Protein AF-A0A852WWP8-F1 (afdb_monomer_lite)

Radius of gyration: 25.1 Å; chains: 1; bounding box: 62×52×81 Å

Foldseek 3Di:
DDLVVLLVLQLVLLVLAAPVCSVVSNVVLVVCSVCCVVVVHDSVNSSVVSVVCSVPHDPDCVSNVHDLLRSLVLLLLLLQLLLLLLVLLVLLLVQCCVVQPPDPNVVVSVVSVVVSVVSNVVSLVSQLVSQLSVCVVPDPVVSNVVSVVCSVVVVVVVVVCVVVCPVVLLVCLLLVLVVLVVVLLPADDDPDPPVCVVDPDPLVVCWLLSLLLVLLCLQLVLLVLLLCQLQPQQLCQFDPPDDSVVLQVLLVVLVLHCVVLSVLSVSSSVSNNVLSVLSNCCNVVNLDDSSVSRTSVSSNLSSLSSLLSSLSSSCSSNQSVLVSSCSSPVTGSGGRGVSNSVSSVSNSVSSSCSSNPVRRDDSPDDDPPPPD

Structure (mmCIF, N/CA/C/O backbone):
data_AF-A0A852WWP8-F1
#
_entry.id   AF-A0A852WWP8-F1
#
loop_
_atom_site.group_PDB
_atom_site.id
_atom_site.type_symbol
_atom_site.label_atom_id
_atom_site.label_alt_id
_atom_site.label_comp_id
_atom_site.label_asym_id
_atom_site.label_entity_id
_atom_site.label_seq_id
_atom_site.pdbx_PDB_ins_code
_atom_site.Cartn_x
_atom_site.Cartn_y
_atom_site.Cartn_z
_atom_site.occupancy
_atom_site.B_iso_or_equiv
_atom_site.auth_seq_id
_atom_site.auth_comp_id
_atom_site.auth_asym_id
_atom_site.auth_atom_id
_atom_site.pdbx_PDB_model_num
ATOM 1 N N . MET A 1 1 ? -2.643 -22.202 -30.936 1.00 71.88 1 MET A N 1
ATOM 2 C CA . MET A 1 1 ? -2.656 -20.912 -30.200 1.00 71.88 1 MET A CA 1
ATOM 3 C C . MET A 1 1 ? -3.351 -19.872 -31.070 1.00 71.88 1 MET A C 1
ATOM 5 O O . MET A 1 1 ? -3.084 -19.853 -32.261 1.00 71.88 1 MET A O 1
ATOM 9 N N . SER A 1 2 ? -4.265 -19.053 -30.539 1.00 86.81 2 SER A N 1
ATOM 10 C CA . SER A 1 2 ? -4.989 -18.078 -31.373 1.00 86.81 2 SER A CA 1
ATOM 11 C C . SER A 1 2 ? -4.075 -16.937 -31.842 1.00 86.81 2 SER A C 1
ATOM 13 O O . SER A 1 2 ? -3.162 -16.524 -31.122 1.00 86.81 2 SER A O 1
ATOM 15 N N . GLY A 1 3 ? -4.350 -16.356 -33.015 1.00 88.69 3 GLY A N 1
ATOM 16 C CA . GLY A 1 3 ? -3.571 -15.225 -33.544 1.00 88.69 3 GLY A CA 1
ATOM 17 C C . GLY A 1 3 ? -3.575 -13.973 -32.646 1.00 88.69 3 GLY A C 1
ATOM 18 O O . GLY A 1 3 ? -2.706 -13.111 -32.770 1.00 88.69 3 GLY A O 1
ATOM 19 N N . ARG A 1 4 ? -4.524 -13.852 -31.703 1.00 92.31 4 ARG A N 1
ATOM 20 C CA . ARG A 1 4 ? -4.512 -12.794 -30.671 1.00 92.31 4 ARG A CA 1
ATOM 21 C C . ARG A 1 4 ? -3.475 -13.074 -29.581 1.00 92.31 4 ARG A C 1
ATOM 23 O O . ARG A 1 4 ? -2.733 -12.166 -29.218 1.00 92.31 4 ARG A O 1
ATOM 30 N N . LEU A 1 5 ? -3.394 -14.318 -29.101 1.00 90.94 5 LEU A N 1
ATOM 31 C CA . LEU A 1 5 ? -2.393 -14.732 -28.113 1.00 90.94 5 LEU A CA 1
ATOM 32 C C . LEU A 1 5 ? -0.974 -14.630 -28.683 1.00 90.94 5 LEU A C 1
ATOM 34 O O . LEU A 1 5 ? -0.082 -14.145 -27.995 1.00 90.94 5 LEU A O 1
ATOM 38 N N . ALA A 1 6 ? -0.786 -14.984 -29.959 1.00 91.75 6 ALA A N 1
ATOM 39 C CA . ALA A 1 6 ? 0.492 -14.813 -30.650 1.00 91.75 6 ALA A CA 1
ATOM 40 C C . ALA A 1 6 ? 0.934 -13.342 -30.701 1.00 91.75 6 ALA A C 1
ATOM 42 O O . ALA A 1 6 ? 2.035 -13.014 -30.263 1.00 91.75 6 ALA A O 1
ATOM 43 N N . ARG A 1 7 ? 0.044 -12.434 -31.133 1.00 94.38 7 ARG A N 1
ATOM 44 C CA . ARG A 1 7 ? 0.309 -10.983 -31.125 1.00 94.38 7 ARG A CA 1
ATOM 45 C C . ARG A 1 7 ? 0.657 -10.461 -29.736 1.00 94.38 7 ARG A C 1
ATOM 47 O O . ARG A 1 7 ? 1.588 -9.673 -29.598 1.00 94.38 7 ARG A O 1
ATOM 54 N N . ALA A 1 8 ? -0.072 -10.897 -28.709 1.00 91.50 8 ALA A N 1
ATOM 55 C CA . ALA A 1 8 ? 0.216 -10.514 -27.332 1.00 91.50 8 ALA A CA 1
ATOM 56 C C . ALA A 1 8 ? 1.598 -11.024 -26.883 1.00 91.50 8 ALA A C 1
ATOM 58 O O . ALA A 1 8 ? 2.369 -10.253 -26.313 1.00 91.50 8 ALA A O 1
ATOM 59 N N . GLY A 1 9 ? 1.936 -12.279 -27.197 1.00 91.69 9 GLY A N 1
ATOM 60 C CA . GLY A 1 9 ? 3.237 -12.883 -26.904 1.00 91.69 9 GLY A CA 1
ATOM 61 C C . GLY A 1 9 ? 4.399 -12.128 -27.550 1.00 91.69 9 GLY A C 1
ATOM 62 O O . GLY A 1 9 ? 5.337 -11.741 -26.855 1.00 91.69 9 GLY A O 1
ATOM 63 N N . LEU A 1 10 ? 4.305 -11.820 -28.847 1.00 94.62 10 LEU A N 1
ATOM 64 C CA . LEU A 1 10 ? 5.319 -11.028 -29.556 1.00 94.62 10 LEU A CA 1
ATOM 65 C C . LEU A 1 10 ? 5.418 -9.603 -29.005 1.00 94.62 10 LEU A C 1
ATOM 67 O O . LEU A 1 10 ? 6.516 -9.096 -28.794 1.00 94.62 10 LEU A O 1
ATOM 71 N N . ALA A 1 11 ? 4.290 -8.958 -28.692 1.00 91.75 11 ALA A N 1
ATOM 72 C CA . ALA A 1 11 ? 4.297 -7.626 -28.091 1.00 91.75 11 ALA A CA 1
ATOM 73 C C . ALA A 1 11 ? 4.999 -7.608 -26.721 1.00 91.75 11 ALA A C 1
ATOM 75 O O . ALA A 1 11 ? 5.675 -6.631 -26.384 1.00 91.75 11 ALA A O 1
ATOM 76 N N . VAL A 1 12 ? 4.864 -8.679 -25.931 1.00 89.62 12 VAL A N 1
ATOM 77 C CA . VAL A 1 12 ? 5.623 -8.863 -24.687 1.00 89.62 12 VAL A CA 1
ATOM 78 C C . VAL A 1 12 ? 7.106 -9.061 -24.993 1.00 89.62 12 VAL A C 1
ATOM 80 O O . VAL A 1 12 ? 7.922 -8.336 -24.426 1.00 89.62 12 VAL A O 1
ATOM 83 N N . ALA A 1 13 ? 7.460 -9.957 -25.918 1.00 90.06 13 ALA A N 1
ATOM 84 C CA . ALA A 1 13 ? 8.849 -10.198 -26.306 1.00 90.06 13 ALA A CA 1
ATOM 85 C C . ALA A 1 13 ? 9.550 -8.903 -26.769 1.00 90.06 13 ALA A C 1
ATOM 87 O O . ALA A 1 13 ? 10.635 -8.582 -26.287 1.00 90.06 13 ALA A O 1
ATOM 88 N N . VAL A 1 14 ? 8.889 -8.077 -27.592 1.00 92.69 14 VAL A N 1
ATOM 89 C CA . VAL A 1 14 ? 9.429 -6.785 -28.057 1.00 92.69 14 VAL A CA 1
ATOM 90 C C . VAL A 1 14 ? 9.707 -5.857 -26.880 1.00 92.69 14 VAL A C 1
ATOM 92 O O . VAL A 1 14 ? 10.733 -5.183 -26.837 1.00 92.69 14 VAL A O 1
ATOM 95 N N . ARG A 1 15 ? 8.816 -5.806 -25.885 1.00 86.44 15 ARG A N 1
ATOM 96 C CA . ARG A 1 15 ? 9.007 -4.954 -24.698 1.00 86.44 15 ARG A CA 1
ATOM 97 C C . ARG A 1 15 ? 10.192 -5.390 -23.838 1.00 86.44 15 ARG A C 1
ATOM 99 O O . ARG A 1 15 ? 10.735 -4.554 -23.117 1.00 86.44 15 ARG A O 1
ATOM 106 N N . LEU A 1 16 ? 10.595 -6.657 -23.915 1.00 84.62 16 LEU A N 1
ATOM 107 C CA . LEU A 1 16 ? 11.750 -7.192 -23.194 1.00 84.62 16 LEU A CA 1
ATOM 108 C C . LEU A 1 16 ? 13.085 -6.917 -23.905 1.00 84.62 16 LEU A C 1
ATOM 110 O O . LEU A 1 16 ? 14.133 -7.005 -23.266 1.00 84.62 16 LEU A O 1
ATOM 114 N N . LEU A 1 17 ? 13.064 -6.538 -25.187 1.00 85.75 17 LEU A N 1
ATOM 115 C CA . LEU A 1 17 ? 14.267 -6.158 -25.929 1.00 85.75 17 LEU A CA 1
ATOM 116 C C . LEU A 1 17 ? 14.786 -4.759 -25.535 1.00 85.75 17 LEU A C 1
ATOM 118 O O . LEU A 1 17 ? 14.010 -3.919 -25.053 1.00 85.75 17 LEU A O 1
ATOM 122 N N . PRO A 1 18 ? 16.086 -4.475 -25.764 1.00 82.31 18 PRO A N 1
ATOM 123 C CA . PRO A 1 18 ? 16.643 -3.129 -25.644 1.00 82.31 18 PRO A CA 1
ATOM 124 C C . PRO A 1 18 ? 15.951 -2.129 -26.574 1.00 82.31 18 PRO A C 1
ATOM 126 O O . PRO A 1 18 ? 15.601 -2.472 -27.704 1.00 82.31 18 PRO A O 1
ATOM 129 N N . ASP A 1 19 ? 15.777 -0.885 -26.110 1.00 78.31 19 ASP A N 1
ATOM 130 C CA . ASP A 1 19 ? 14.981 0.154 -26.786 1.00 78.31 19 ASP A CA 1
ATOM 131 C C . ASP A 1 19 ? 15.396 0.382 -28.249 1.00 78.31 19 ASP A C 1
ATOM 133 O O . ASP A 1 19 ? 14.530 0.550 -29.106 1.00 78.31 19 ASP A O 1
ATOM 137 N N . ALA A 1 20 ? 16.699 0.316 -28.543 1.00 79.19 20 ALA A N 1
ATOM 138 C CA . ALA A 1 20 ? 17.252 0.499 -29.886 1.00 79.19 20 ALA A CA 1
ATOM 139 C C . ALA A 1 20 ? 16.795 -0.570 -30.895 1.00 79.19 20 ALA A C 1
ATOM 141 O O . ALA A 1 20 ? 16.740 -0.306 -32.089 1.00 79.19 20 ALA A O 1
ATOM 142 N N . ARG A 1 21 ? 16.447 -1.774 -30.427 1.00 85.50 21 ARG A N 1
ATOM 143 C CA . ARG A 1 21 ? 16.062 -2.900 -31.292 1.00 85.50 21 ARG A CA 1
ATOM 144 C C . ARG A 1 21 ? 14.549 -3.107 -31.371 1.00 85.50 21 ARG A C 1
ATOM 146 O O . ARG A 1 21 ? 14.085 -3.873 -32.208 1.00 85.50 21 ARG A O 1
ATOM 153 N N . ARG A 1 22 ? 13.770 -2.450 -30.503 1.00 89.00 22 ARG A N 1
ATOM 154 C CA . ARG A 1 22 ? 12.329 -2.717 -30.373 1.00 89.00 22 ARG A CA 1
ATOM 155 C C . ARG A 1 22 ? 11.537 -2.425 -31.634 1.00 89.00 22 ARG A C 1
ATOM 157 O O . ARG A 1 22 ? 10.606 -3.169 -31.899 1.00 89.00 22 ARG A O 1
ATOM 164 N N . GLU A 1 23 ? 11.853 -1.342 -32.341 1.00 88.50 23 GLU A N 1
ATOM 165 C CA . GLU A 1 23 ? 11.086 -0.957 -33.531 1.00 88.50 23 GLU A CA 1
ATOM 166 C C . GLU A 1 23 ? 11.305 -1.966 -34.651 1.00 88.50 23 GLU A C 1
ATOM 168 O O . GLU A 1 23 ? 10.356 -2.603 -35.092 1.00 88.50 23 GLU A O 1
ATOM 173 N N . ARG A 1 24 ? 12.577 -2.237 -34.954 1.00 92.44 24 ARG A N 1
ATOM 174 C CA . ARG A 1 24 ? 12.984 -3.253 -35.920 1.00 92.44 24 ARG A CA 1
ATOM 175 C C . ARG A 1 24 ? 12.320 -4.611 -35.661 1.00 92.44 24 ARG A C 1
ATOM 177 O O . ARG A 1 24 ? 11.629 -5.120 -36.530 1.00 92.44 24 ARG A O 1
ATOM 184 N N . TYR A 1 25 ? 12.454 -5.176 -34.456 1.00 93.88 25 TYR A N 1
ATOM 185 C CA . TYR A 1 25 ? 11.850 -6.485 -34.153 1.00 93.88 25 TYR A CA 1
ATOM 186 C C . TYR A 1 25 ? 10.321 -6.449 -34.066 1.00 93.88 25 TYR A C 1
ATOM 188 O O . TYR A 1 25 ? 9.677 -7.480 -34.233 1.00 93.88 25 TYR A O 1
ATOM 196 N N . ARG A 1 26 ? 9.712 -5.288 -33.789 1.00 94.81 26 ARG A N 1
ATOM 197 C CA . ARG A 1 26 ? 8.254 -5.151 -33.859 1.00 94.81 26 ARG A CA 1
ATOM 198 C C . ARG A 1 26 ? 7.778 -5.288 -35.297 1.00 94.81 26 ARG A C 1
ATOM 200 O O . ARG A 1 26 ? 6.778 -5.961 -35.512 1.00 94.81 26 ARG A O 1
ATOM 207 N N . GLU A 1 27 ? 8.465 -4.646 -36.234 1.00 94.19 27 GLU A N 1
ATOM 208 C CA . GLU A 1 27 ? 8.154 -4.717 -37.661 1.00 94.19 27 GLU A CA 1
ATOM 209 C C . GLU A 1 27 ? 8.429 -6.117 -38.217 1.00 94.19 27 GLU A C 1
ATOM 211 O O . GLU A 1 27 ? 7.521 -6.711 -38.797 1.00 94.19 27 GLU A O 1
ATOM 216 N N . GLU A 1 28 ? 9.617 -6.674 -37.949 1.00 96.06 28 GLU A N 1
ATOM 217 C CA . GLU A 1 28 ? 10.014 -8.024 -38.380 1.00 96.06 28 GLU A CA 1
ATOM 218 C C . GLU A 1 28 ? 9.023 -9.077 -37.865 1.00 96.06 28 GLU A C 1
ATOM 220 O O . GLU A 1 28 ? 8.385 -9.763 -38.655 1.00 96.06 28 GLU A O 1
ATOM 225 N N . TRP A 1 29 ? 8.765 -9.144 -36.555 1.00 97.06 29 TRP A N 1
ATOM 226 C CA . TRP A 1 29 ? 7.859 -10.165 -36.017 1.00 97.06 29 TRP A CA 1
ATOM 227 C C . TRP A 1 29 ? 6.389 -9.935 -36.374 1.00 97.06 29 TRP A C 1
ATOM 229 O O . TRP A 1 29 ? 5.598 -10.880 -36.356 1.00 97.06 29 TRP A O 1
ATOM 239 N N . ALA A 1 30 ? 5.987 -8.697 -36.678 1.00 95.94 30 ALA A N 1
ATOM 240 C CA . ALA A 1 30 ? 4.660 -8.444 -37.224 1.00 95.94 30 ALA A CA 1
ATOM 241 C C . ALA A 1 30 ? 4.539 -8.963 -38.663 1.00 95.94 30 ALA A C 1
ATOM 243 O O . ALA A 1 30 ? 3.474 -9.471 -39.008 1.00 95.94 30 ALA A O 1
ATOM 244 N N . ALA A 1 31 ? 5.597 -8.854 -39.474 1.00 95.81 31 ALA A N 1
ATOM 245 C CA . ALA A 1 31 ? 5.660 -9.458 -40.801 1.00 95.81 31 ALA A CA 1
ATOM 246 C C . ALA A 1 31 ? 5.681 -10.987 -40.709 1.00 95.81 31 ALA A C 1
ATOM 248 O O . ALA A 1 31 ? 4.784 -11.629 -41.251 1.00 95.81 31 ALA A O 1
ATOM 249 N N . ASP A 1 32 ? 6.569 -11.555 -39.892 1.00 96.19 32 ASP A N 1
ATOM 250 C CA . ASP A 1 32 ? 6.675 -13.005 -39.720 1.00 96.19 32 ASP A CA 1
ATOM 251 C C . ASP A 1 32 ? 5.357 -13.627 -39.243 1.00 96.19 32 ASP A C 1
ATOM 253 O O . ASP A 1 32 ? 4.983 -14.719 -39.662 1.00 96.19 32 ASP A O 1
ATOM 257 N N . LEU A 1 33 ? 4.608 -12.937 -38.373 1.00 96.31 33 LEU A N 1
ATOM 258 C CA . LEU A 1 33 ? 3.307 -13.428 -37.924 1.00 96.31 33 LEU A CA 1
ATOM 259 C C . LEU A 1 33 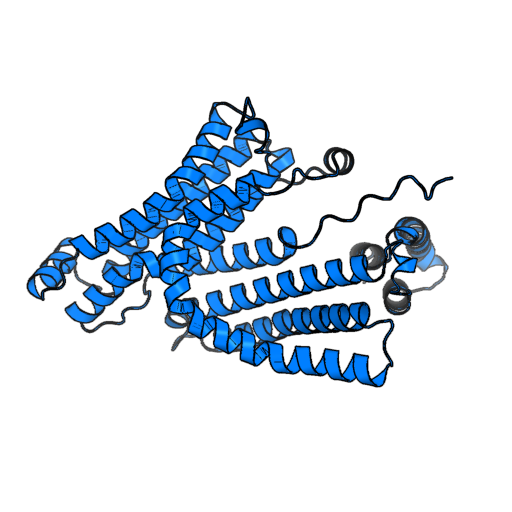? 2.247 -13.417 -39.037 1.00 96.31 33 LEU A C 1
ATOM 261 O O . LEU A 1 33 ? 1.353 -14.265 -39.007 1.00 96.31 33 LEU A O 1
ATOM 265 N N . ARG A 1 34 ? 2.309 -12.466 -39.980 1.00 96.25 34 ARG A N 1
ATOM 266 C CA . ARG A 1 34 ? 1.414 -12.442 -41.150 1.00 96.25 34 ARG A CA 1
ATOM 267 C C . ARG A 1 34 ? 1.741 -13.583 -42.109 1.00 96.25 34 ARG A C 1
ATOM 269 O O . ARG A 1 34 ? 0.814 -14.228 -42.589 1.00 96.25 34 ARG A O 1
ATOM 276 N N . ASP A 1 35 ? 3.026 -13.856 -42.309 1.00 96.31 35 ASP A N 1
ATOM 277 C CA . ASP A 1 35 ? 3.506 -14.797 -43.326 1.00 96.31 35 ASP A CA 1
ATOM 278 C C . ASP A 1 35 ? 3.652 -16.238 -42.793 1.00 96.31 35 ASP A C 1
ATOM 280 O O . ASP A 1 35 ? 3.772 -17.190 -43.566 1.00 96.31 35 ASP A O 1
ATOM 284 N N . ALA A 1 36 ? 3.555 -16.431 -41.471 1.00 95.19 36 ALA A N 1
ATOM 285 C CA . ALA A 1 36 ? 3.662 -17.726 -40.796 1.00 95.19 36 ALA A CA 1
ATOM 286 C C . ALA A 1 36 ? 2.804 -18.859 -41.410 1.00 95.19 36 ALA A C 1
ATOM 288 O O . ALA A 1 36 ? 3.340 -19.959 -41.564 1.00 95.19 36 ALA A O 1
ATOM 289 N N . PRO A 1 37 ? 1.523 -18.649 -41.801 1.00 94.12 37 PRO A N 1
ATOM 290 C CA . PRO A 1 37 ? 0.719 -19.704 -42.422 1.00 94.12 37 PRO A CA 1
ATOM 291 C C . PRO A 1 37 ? 1.274 -20.165 -43.773 1.00 94.12 37 PRO A C 1
ATOM 293 O O . PRO A 1 37 ? 1.284 -21.362 -44.045 1.00 94.12 37 PRO A O 1
ATOM 296 N N . ALA A 1 38 ? 1.762 -19.231 -44.596 1.00 95.31 38 ALA A N 1
ATOM 297 C CA . ALA A 1 38 ? 2.337 -19.536 -45.905 1.00 95.31 38 ALA A CA 1
ATOM 298 C C . ALA A 1 38 ? 3.691 -20.251 -45.776 1.00 95.31 38 ALA A C 1
ATOM 300 O O . ALA A 1 38 ? 4.012 -21.122 -46.577 1.00 95.31 38 ALA A O 1
ATOM 301 N N . ALA A 1 39 ? 4.455 -19.930 -44.729 1.00 93.56 39 ALA A N 1
ATOM 302 C CA . ALA A 1 39 ? 5.729 -20.571 -44.420 1.00 93.56 39 ALA A CA 1
ATOM 303 C C . ALA A 1 39 ? 5.592 -21.922 -43.683 1.00 93.56 39 ALA A C 1
ATOM 305 O O . ALA A 1 39 ? 6.603 -22.537 -43.349 1.00 93.56 39 ALA A O 1
ATOM 306 N N . GLY A 1 40 ? 4.371 -22.374 -43.363 1.00 95.56 40 GLY A N 1
ATOM 307 C CA . GLY A 1 40 ? 4.145 -23.593 -42.575 1.00 95.56 40 GLY A CA 1
ATOM 308 C C . GLY A 1 40 ? 4.669 -23.514 -41.132 1.00 95.56 40 GLY A C 1
ATOM 309 O O . GLY A 1 40 ? 4.812 -24.539 -40.465 1.00 95.56 40 GLY A O 1
ATOM 310 N N . VAL A 1 41 ? 4.962 -22.311 -40.627 1.00 96.00 41 VAL A N 1
ATOM 311 C CA . VAL A 1 41 ? 5.496 -22.093 -39.277 1.00 96.00 41 VAL A CA 1
ATOM 312 C C . VAL A 1 41 ? 4.343 -21.892 -38.306 1.00 96.00 41 VAL A C 1
ATOM 314 O O . VAL A 1 41 ? 3.486 -21.025 -38.485 1.00 96.00 41 VAL A O 1
ATOM 317 N N . SER A 1 42 ? 4.322 -22.654 -37.213 1.00 96.19 42 SER A N 1
ATOM 318 C CA . SER A 1 42 ? 3.291 -22.447 -36.199 1.00 96.19 42 SER A CA 1
ATOM 319 C C . SER A 1 42 ? 3.519 -21.133 -35.441 1.00 96.19 42 SER A C 1
ATOM 321 O O . SER A 1 42 ? 4.637 -20.779 -35.058 1.00 96.19 42 SER A O 1
ATOM 323 N N . THR A 1 43 ? 2.436 -20.433 -35.094 1.00 95.19 43 THR A N 1
ATOM 324 C CA . THR A 1 43 ? 2.521 -19.205 -34.281 1.00 95.19 43 THR A CA 1
ATOM 325 C C . THR A 1 43 ? 3.187 -19.431 -32.916 1.00 95.19 43 THR A C 1
ATOM 327 O O . THR A 1 43 ? 3.698 -18.494 -32.311 1.00 95.19 43 THR A O 1
ATOM 330 N N . ALA A 1 44 ? 3.149 -20.666 -32.396 1.00 94.31 44 ALA A N 1
ATOM 331 C CA . ALA A 1 44 ? 3.799 -21.028 -31.138 1.00 94.31 44 ALA A CA 1
ATOM 332 C C . ALA A 1 44 ? 5.326 -21.082 -31.287 1.00 94.31 44 ALA A C 1
ATOM 334 O O . ALA A 1 44 ? 6.029 -20.529 -30.444 1.00 94.31 44 ALA A O 1
ATOM 335 N N . GLN A 1 45 ? 5.830 -21.668 -32.380 1.00 94.94 45 GLN A N 1
ATOM 336 C CA . GLN A 1 45 ? 7.258 -21.660 -32.712 1.00 94.94 45 GLN A CA 1
ATOM 337 C C . GLN A 1 45 ? 7.772 -20.237 -32.927 1.00 94.94 45 GLN A C 1
ATOM 339 O O . GLN A 1 45 ? 8.837 -19.906 -32.417 1.00 94.94 45 GLN A O 1
ATOM 344 N N . LEU A 1 46 ? 6.994 -19.377 -33.593 1.00 95.50 46 LEU A N 1
ATOM 345 C CA . LEU A 1 46 ? 7.346 -17.967 -33.768 1.00 95.50 46 LEU A CA 1
ATOM 346 C C . LEU A 1 46 ? 7.518 -17.253 -32.417 1.00 95.50 46 LEU A C 1
ATOM 348 O O . LEU A 1 46 ? 8.540 -16.616 -32.165 1.00 95.50 46 LEU A O 1
ATOM 352 N N . VAL A 1 47 ? 6.538 -17.389 -31.516 1.00 94.94 47 VAL A N 1
ATOM 353 C CA . VAL A 1 47 ? 6.612 -16.781 -30.179 1.00 94.94 47 VAL A CA 1
ATOM 354 C C . VAL A 1 47 ? 7.780 -17.361 -29.377 1.00 94.94 47 VAL A C 1
ATOM 356 O O . VAL A 1 47 ? 8.533 -16.597 -28.777 1.00 94.94 47 VAL A O 1
ATOM 359 N N . ALA A 1 48 ? 7.982 -18.680 -29.394 1.00 93.94 48 ALA A N 1
ATOM 360 C CA . ALA A 1 48 ? 9.113 -19.319 -28.723 1.00 93.94 48 ALA A CA 1
ATOM 361 C C . ALA A 1 48 ? 10.464 -18.828 -29.275 1.00 93.94 48 ALA A C 1
ATOM 363 O O . ALA A 1 48 ? 11.362 -18.503 -28.498 1.00 93.94 48 ALA A O 1
ATOM 364 N N . GLY A 1 49 ? 10.586 -18.693 -30.599 1.00 95.31 49 GLY A N 1
ATOM 365 C CA . GLY A 1 49 ? 11.756 -18.131 -31.273 1.00 95.31 49 GLY A CA 1
ATOM 366 C C . GLY A 1 49 ? 12.022 -16.684 -30.860 1.00 95.31 49 GLY A C 1
ATOM 367 O O . GLY A 1 49 ? 13.147 -16.350 -30.486 1.00 95.31 49 GLY A O 1
ATOM 368 N N . ALA A 1 50 ? 10.981 -15.847 -30.811 1.00 94.75 50 ALA A N 1
ATOM 369 C CA . ALA A 1 50 ? 11.075 -14.468 -30.336 1.00 94.75 50 ALA A CA 1
ATOM 370 C C . ALA A 1 50 ? 11.577 -14.389 -28.882 1.00 94.75 50 ALA A C 1
ATOM 372 O O . ALA A 1 50 ? 12.474 -13.602 -28.571 1.00 94.75 50 ALA A O 1
ATOM 373 N N . PHE A 1 51 ? 11.074 -15.245 -27.984 1.00 92.25 51 PHE A N 1
ATOM 374 C CA . PHE A 1 51 ? 11.600 -15.338 -26.618 1.00 92.25 51 PHE A CA 1
ATOM 375 C C . PHE A 1 51 ? 13.036 -15.879 -26.575 1.00 92.25 51 PHE A C 1
ATOM 377 O O . PHE A 1 51 ? 13.840 -15.390 -25.783 1.00 92.25 51 PHE A O 1
ATOM 384 N N . GLY A 1 52 ? 13.404 -16.805 -27.463 1.00 92.12 52 GLY A N 1
ATOM 385 C CA . GLY A 1 52 ? 14.789 -17.247 -27.645 1.00 92.12 52 GLY A CA 1
ATOM 386 C C . GLY A 1 52 ? 15.729 -16.089 -27.998 1.00 92.12 52 GLY A C 1
ATOM 387 O O . GLY A 1 52 ? 16.796 -15.953 -27.397 1.00 92.12 52 GLY A O 1
ATOM 388 N N . VAL A 1 53 ? 15.305 -15.195 -28.898 1.00 91.94 53 VAL A N 1
ATOM 389 C CA . VAL A 1 53 ? 16.040 -13.961 -29.227 1.00 91.94 53 VAL A CA 1
ATOM 390 C C . VAL A 1 53 ? 16.142 -13.042 -28.008 1.00 91.94 53 VAL A C 1
ATOM 392 O O . VAL A 1 53 ? 17.226 -12.551 -27.705 1.00 91.94 53 VAL A O 1
ATOM 395 N N . VAL A 1 54 ? 15.054 -12.844 -27.257 1.00 88.81 54 VAL A N 1
ATOM 396 C CA . VAL A 1 54 ? 15.047 -12.025 -26.026 1.00 88.81 54 VAL A CA 1
ATOM 397 C C . VAL A 1 54 ? 16.021 -12.546 -24.964 1.00 88.81 54 VAL A C 1
ATOM 399 O O . VAL A 1 54 ? 16.646 -11.749 -24.256 1.00 88.81 54 VAL A O 1
ATOM 402 N N . LEU A 1 55 ? 16.134 -13.868 -24.822 1.00 83.56 55 LEU A N 1
ATOM 403 C CA . LEU A 1 55 ? 17.022 -14.508 -23.850 1.00 83.56 55 LEU A CA 1
ATOM 404 C C . LEU A 1 55 ? 18.497 -14.403 -24.253 1.00 83.56 55 LEU A C 1
ATOM 406 O O . LEU A 1 55 ? 19.348 -14.249 -23.381 1.00 83.56 55 LEU A O 1
ATOM 410 N N . ARG A 1 56 ? 18.794 -14.436 -25.558 1.00 87.12 56 ARG A N 1
ATOM 411 C CA . ARG A 1 56 ? 20.159 -14.302 -26.098 1.00 87.12 56 ARG A CA 1
ATOM 412 C C . ARG A 1 56 ? 20.584 -12.856 -26.345 1.00 87.12 56 ARG A C 1
ATOM 414 O O . ARG A 1 56 ? 21.766 -12.600 -26.561 1.00 87.12 56 ARG A O 1
ATOM 421 N N . ALA A 1 57 ? 19.643 -11.912 -26.347 1.00 85.25 57 ALA A N 1
ATOM 422 C CA . ALA A 1 57 ? 19.940 -10.511 -26.597 1.00 85.25 57 ALA A CA 1
ATOM 423 C C . ALA A 1 57 ? 20.976 -10.000 -25.577 1.00 85.25 57 ALA A C 1
ATOM 425 O O . ALA A 1 57 ? 20.779 -10.185 -24.371 1.00 85.25 57 ALA A O 1
ATOM 426 N N . PRO A 1 58 ? 22.061 -9.340 -26.029 1.00 81.25 58 PRO A N 1
ATOM 427 C CA . PRO A 1 58 ? 23.089 -8.842 -25.129 1.00 81.25 58 PRO A CA 1
ATOM 428 C C . PRO A 1 58 ? 22.467 -7.880 -24.115 1.00 81.25 58 PRO A C 1
ATOM 430 O O . PRO A 1 58 ? 21.748 -6.944 -24.466 1.00 81.25 58 PRO A O 1
ATOM 433 N N . ARG A 1 59 ? 22.735 -8.136 -22.831 1.00 79.19 59 ARG A N 1
ATOM 434 C CA . ARG A 1 59 ? 22.237 -7.345 -21.689 1.00 79.19 59 ARG A CA 1
ATOM 435 C C . ARG A 1 59 ? 23.308 -6.400 -21.144 1.00 79.19 59 ARG A C 1
ATOM 437 O O . ARG A 1 59 ? 23.264 -6.036 -19.963 1.00 79.19 59 ARG A O 1
ATOM 444 N N . SER A 1 60 ? 24.282 -6.068 -21.986 1.00 81.94 60 SER A N 1
ATOM 445 C CA . SER A 1 60 ? 25.382 -5.184 -21.640 1.00 81.94 60 SER A CA 1
ATOM 446 C C . SER A 1 60 ? 24.904 -3.724 -21.584 1.00 81.94 60 SER A C 1
ATOM 448 O O . SER A 1 60 ? 23.872 -3.393 -22.178 1.00 81.94 60 SER A O 1
ATOM 450 N N . PRO A 1 61 ? 25.598 -2.847 -20.845 1.00 79.81 61 PRO A N 1
ATOM 451 C CA . PRO A 1 61 ? 25.272 -1.423 -20.787 1.00 79.81 61 PRO A CA 1
ATOM 452 C C . PRO A 1 61 ? 25.194 -0.772 -22.175 1.00 79.81 61 PRO A C 1
ATOM 454 O O . PRO A 1 61 ? 24.250 -0.028 -22.448 1.00 79.81 61 PRO A O 1
ATOM 457 N N . GLU A 1 62 ? 26.100 -1.146 -23.082 1.00 82.12 62 GLU A N 1
ATOM 458 C CA . GLU A 1 62 ? 26.180 -0.627 -24.451 1.00 82.12 62 GLU A CA 1
ATOM 459 C C . GLU A 1 62 ? 24.919 -0.963 -25.252 1.00 82.12 62 GLU A C 1
ATOM 461 O O . GLU A 1 62 ? 24.387 -0.109 -25.958 1.00 82.12 62 GLU A O 1
ATOM 466 N N . ALA A 1 63 ? 24.363 -2.169 -25.077 1.00 78.81 63 ALA A N 1
ATOM 467 C CA . ALA A 1 63 ? 23.127 -2.581 -25.745 1.00 78.81 63 ALA A CA 1
ATOM 468 C C . ALA A 1 63 ? 21.914 -1.712 -25.358 1.00 78.81 63 ALA A C 1
ATOM 470 O O . ALA A 1 63 ? 20.947 -1.623 -26.116 1.00 78.81 63 ALA A O 1
ATOM 471 N N . PHE A 1 64 ? 21.961 -1.066 -24.188 1.00 73.44 64 PHE A N 1
ATOM 472 C CA . PHE A 1 64 ? 20.946 -0.120 -23.723 1.00 73.44 64 PHE A CA 1
ATOM 473 C C . PHE A 1 64 ? 21.332 1.350 -23.938 1.00 73.44 64 PHE A C 1
ATOM 475 O O . PHE A 1 64 ? 20.538 2.220 -23.587 1.00 73.44 64 PHE A O 1
ATOM 482 N N . GLY A 1 65 ? 22.519 1.639 -24.483 1.00 79.25 65 GLY A N 1
ATOM 483 C CA . GLY A 1 65 ? 23.051 3.001 -24.570 1.00 79.25 65 GLY A CA 1
ATOM 484 C C . GLY A 1 65 ? 23.266 3.645 -23.196 1.00 79.25 65 GLY A C 1
ATOM 485 O O . GLY A 1 65 ? 23.066 4.848 -23.040 1.00 79.25 65 GLY A O 1
ATOM 486 N N . LEU A 1 66 ? 23.596 2.844 -22.178 1.00 82.56 66 LEU A N 1
ATOM 487 C CA . LEU A 1 66 ? 23.788 3.282 -20.795 1.00 82.56 66 LEU A CA 1
ATOM 488 C C . LEU A 1 66 ? 25.219 3.004 -20.334 1.00 82.56 66 LEU A C 1
ATOM 490 O O . LEU A 1 66 ? 25.866 2.074 -20.802 1.00 82.56 66 LEU A O 1
ATOM 494 N N . THR A 1 67 ? 25.686 3.756 -19.340 1.00 85.81 67 THR A N 1
ATOM 495 C CA . THR A 1 67 ? 26.894 3.391 -18.590 1.00 85.81 67 THR A CA 1
ATOM 496 C C . THR A 1 67 ? 26.613 2.205 -17.658 1.00 85.81 67 THR A C 1
ATOM 498 O O . THR A 1 67 ? 25.470 1.981 -17.237 1.00 85.81 67 THR A O 1
ATOM 501 N N . SER A 1 68 ? 27.653 1.459 -17.270 1.00 82.00 68 SER A N 1
ATOM 502 C CA . SER A 1 68 ? 27.536 0.346 -16.309 1.00 82.00 68 SER A CA 1
ATOM 503 C C . SER A 1 68 ? 26.904 0.778 -14.984 1.00 82.00 68 SER A C 1
ATOM 505 O O . SER A 1 68 ? 26.042 0.078 -14.452 1.00 82.00 68 SER A O 1
ATOM 507 N N . SER A 1 69 ? 27.267 1.964 -14.486 1.00 78.81 69 SER A N 1
ATOM 508 C CA . SER A 1 69 ? 26.702 2.542 -13.263 1.00 78.81 69 SER A CA 1
ATOM 509 C C . SER A 1 69 ? 25.221 2.903 -13.417 1.00 78.81 69 SER A C 1
ATOM 511 O O . SER A 1 69 ? 24.427 2.609 -12.523 1.00 78.81 69 SER A O 1
ATOM 513 N N . ALA A 1 70 ? 24.808 3.459 -14.562 1.00 82.38 70 ALA A N 1
ATOM 514 C CA . ALA A 1 70 ? 23.405 3.771 -14.834 1.00 82.38 70 ALA A CA 1
ATOM 515 C C . ALA A 1 70 ? 22.544 2.502 -14.947 1.00 82.38 70 ALA A C 1
ATOM 517 O O . ALA A 1 70 ? 21.440 2.442 -14.393 1.00 82.38 70 ALA A O 1
ATOM 518 N N . LEU A 1 71 ? 23.051 1.458 -15.615 1.00 83.00 71 LEU A N 1
ATOM 519 C CA . LEU A 1 71 ? 22.368 0.167 -15.693 1.00 83.00 71 LEU A CA 1
ATOM 520 C C . LEU A 1 71 ? 22.262 -0.495 -14.312 1.00 83.00 71 LEU A C 1
ATOM 522 O O . LEU A 1 71 ? 21.191 -0.992 -13.955 1.00 83.00 71 LEU A O 1
ATOM 526 N N . ALA A 1 72 ? 23.331 -0.467 -13.516 1.00 81.00 72 ALA A N 1
ATOM 527 C CA . ALA A 1 72 ? 23.322 -0.993 -12.156 1.00 81.00 72 ALA A CA 1
ATOM 528 C C . ALA A 1 72 ? 22.343 -0.239 -11.243 1.00 81.00 72 ALA A C 1
ATOM 530 O O . ALA A 1 72 ? 21.535 -0.871 -10.566 1.00 81.00 72 ALA A O 1
ATOM 531 N N . GLY A 1 73 ? 22.327 1.096 -11.290 1.00 79.81 73 GLY A N 1
ATOM 532 C CA . GLY A 1 73 ? 21.359 1.909 -10.551 1.00 79.81 73 GLY A CA 1
ATOM 533 C C . GLY A 1 73 ? 19.910 1.596 -10.940 1.00 79.81 73 GLY A C 1
ATOM 534 O O . GLY A 1 73 ? 19.036 1.492 -10.079 1.00 79.81 73 GLY A O 1
ATOM 535 N N . ARG A 1 74 ? 19.639 1.356 -12.231 1.00 83.75 74 ARG A N 1
ATOM 536 C CA . ARG A 1 74 ? 18.320 0.901 -12.701 1.00 83.75 74 ARG A CA 1
ATOM 537 C C . ARG A 1 74 ? 17.950 -0.468 -12.129 1.00 83.75 74 ARG A C 1
ATOM 539 O O . ARG A 1 74 ? 16.811 -0.643 -11.701 1.00 83.75 74 ARG A O 1
ATOM 546 N N . ARG A 1 75 ? 18.885 -1.423 -12.118 1.00 84.12 75 ARG A N 1
ATOM 547 C CA . ARG A 1 75 ? 18.678 -2.763 -11.541 1.00 84.12 75 ARG A CA 1
ATOM 548 C C . ARG A 1 75 ? 18.410 -2.691 -10.040 1.00 84.12 75 ARG A C 1
ATOM 550 O O . ARG A 1 75 ? 17.456 -3.308 -9.584 1.00 84.12 75 ARG A O 1
ATOM 557 N N . LEU A 1 76 ? 19.167 -1.875 -9.306 1.00 78.81 76 LEU A N 1
ATOM 558 C CA . LEU A 1 76 ? 18.990 -1.681 -7.866 1.00 78.81 76 LEU A CA 1
ATOM 559 C C . LEU A 1 76 ? 17.600 -1.123 -7.528 1.00 78.81 76 LEU A C 1
ATOM 561 O O . LEU A 1 76 ? 16.947 -1.602 -6.608 1.00 78.81 76 LEU A O 1
ATOM 565 N N . ARG A 1 77 ? 17.097 -0.163 -8.314 1.00 82.12 77 ARG A N 1
ATOM 566 C CA . ARG A 1 77 ? 15.730 0.359 -8.141 1.00 82.12 77 ARG A CA 1
ATOM 567 C C . ARG A 1 77 ? 14.657 -0.697 -8.409 1.00 82.12 77 ARG A C 1
ATOM 569 O O . ARG A 1 77 ? 13.659 -0.733 -7.700 1.00 82.12 77 ARG A O 1
ATOM 576 N N . TRP A 1 78 ? 14.852 -1.558 -9.411 1.00 84.50 78 TRP A N 1
ATOM 577 C CA . TRP A 1 78 ? 13.949 -2.689 -9.646 1.00 84.50 78 TRP A CA 1
ATOM 578 C C . TRP A 1 78 ? 14.019 -3.722 -8.523 1.00 84.50 78 TRP A C 1
ATOM 580 O O . TRP A 1 78 ? 12.973 -4.207 -8.108 1.00 84.50 78 TRP A O 1
ATOM 590 N N . ALA A 1 79 ? 15.207 -4.013 -7.991 1.00 80.50 79 ALA A N 1
ATOM 591 C CA . ALA A 1 79 ? 15.353 -4.866 -6.816 1.00 80.50 79 ALA A CA 1
ATOM 592 C C . ALA A 1 79 ? 14.558 -4.301 -5.631 1.00 80.50 79 ALA A C 1
ATOM 594 O O . ALA A 1 79 ? 13.719 -4.998 -5.071 1.00 80.50 79 ALA A O 1
ATOM 595 N N . ALA A 1 80 ? 14.736 -3.011 -5.326 1.00 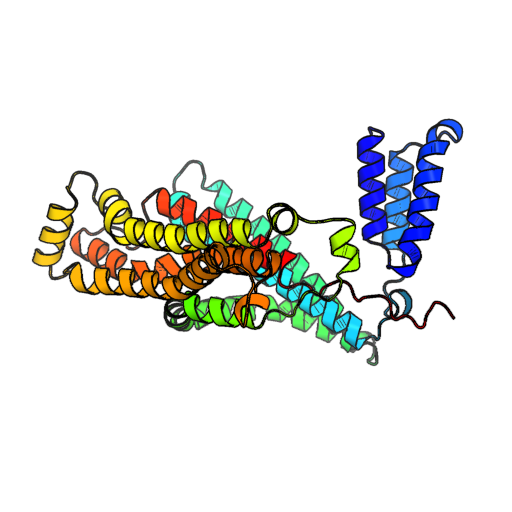81.25 80 ALA A N 1
ATOM 596 C CA . ALA A 1 80 ? 13.990 -2.321 -4.275 1.00 81.25 80 ALA A CA 1
ATOM 597 C C . ALA A 1 80 ? 12.467 -2.368 -4.504 1.00 81.25 80 ALA A C 1
ATOM 599 O O . ALA A 1 80 ? 11.718 -2.624 -3.567 1.00 81.25 80 ALA A O 1
ATOM 600 N N . ALA A 1 81 ? 12.005 -2.184 -5.745 1.00 84.88 81 ALA A N 1
ATOM 601 C CA . ALA A 1 81 ? 10.595 -2.317 -6.110 1.00 84.88 81 ALA A CA 1
ATOM 602 C C . ALA A 1 81 ? 10.044 -3.729 -5.846 1.00 84.88 81 ALA A C 1
ATOM 604 O O . ALA A 1 81 ? 8.965 -3.875 -5.281 1.00 84.88 81 ALA A O 1
ATOM 605 N N . TRP A 1 82 ? 10.780 -4.777 -6.220 1.00 87.19 82 TRP A N 1
ATOM 606 C CA . TRP A 1 82 ? 10.364 -6.160 -5.971 1.00 87.19 82 TRP A CA 1
ATOM 607 C C . TRP A 1 82 ? 10.378 -6.514 -4.483 1.00 87.19 82 TRP A C 1
ATOM 609 O O . TRP A 1 82 ? 9.435 -7.142 -4.007 1.00 87.19 82 TRP A O 1
ATOM 619 N N . PHE A 1 83 ? 11.373 -6.047 -3.726 1.00 81.81 83 PHE A N 1
ATOM 620 C CA . PHE A 1 83 ? 11.385 -6.214 -2.273 1.00 81.81 83 PHE A CA 1
ATOM 621 C C . PHE A 1 83 ? 10.234 -5.478 -1.596 1.00 81.81 83 PHE A C 1
ATOM 623 O O . PHE A 1 83 ? 9.557 -6.067 -0.764 1.00 81.81 83 PHE A O 1
ATOM 630 N N . ALA A 1 84 ? 9.943 -4.236 -1.988 1.00 84.69 84 ALA A N 1
ATOM 631 C CA . ALA A 1 84 ? 8.801 -3.499 -1.454 1.00 84.69 84 ALA A CA 1
ATOM 632 C C . ALA A 1 84 ? 7.467 -4.212 -1.750 1.00 84.69 84 ALA A C 1
ATOM 634 O O . ALA A 1 84 ? 6.583 -4.249 -0.892 1.00 84.69 84 ALA A O 1
ATOM 635 N N . ALA A 1 85 ? 7.327 -4.828 -2.931 1.00 88.00 85 ALA A N 1
ATOM 636 C CA . ALA A 1 85 ? 6.161 -5.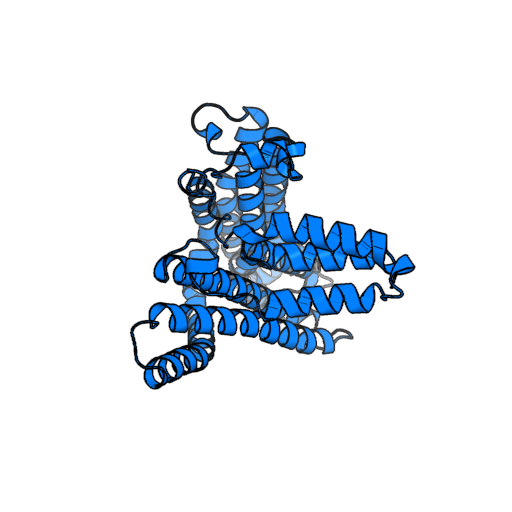642 -3.267 1.00 88.00 85 ALA A CA 1
ATOM 637 C C . ALA A 1 85 ? 6.077 -6.910 -2.398 1.00 88.00 85 ALA A C 1
ATOM 639 O O . ALA A 1 85 ? 5.007 -7.217 -1.880 1.00 88.00 85 ALA A O 1
ATOM 640 N N . ALA A 1 86 ? 7.198 -7.611 -2.196 1.00 84.19 86 ALA A N 1
ATOM 641 C CA . ALA A 1 86 ? 7.267 -8.790 -1.333 1.00 84.19 86 ALA A CA 1
ATOM 642 C C . ALA A 1 86 ? 6.926 -8.451 0.126 1.00 84.19 86 ALA A C 1
ATOM 644 O O . ALA A 1 86 ? 6.122 -9.146 0.736 1.00 84.19 86 ALA A O 1
ATOM 645 N N . VAL A 1 87 ? 7.465 -7.348 0.657 1.00 84.06 87 VAL A N 1
ATOM 646 C CA . VAL A 1 87 ? 7.153 -6.845 2.004 1.00 84.06 87 VAL A CA 1
ATOM 647 C C . VAL A 1 87 ? 5.674 -6.484 2.121 1.00 84.06 87 VAL A C 1
ATOM 649 O O . VAL A 1 87 ? 5.039 -6.862 3.097 1.00 84.06 87 VAL A O 1
ATOM 652 N N . SER A 1 88 ? 5.093 -5.820 1.116 1.00 86.88 88 SER A N 1
ATOM 653 C CA . SER A 1 88 ? 3.657 -5.495 1.113 1.00 86.88 88 SER A CA 1
ATOM 654 C C . SER A 1 88 ? 2.789 -6.755 1.173 1.00 86.88 88 SER A C 1
ATOM 656 O O . SER A 1 88 ? 1.819 -6.796 1.923 1.00 86.88 88 SER A O 1
ATOM 658 N N . LEU A 1 89 ? 3.148 -7.796 0.413 1.00 87.00 89 LEU A N 1
ATOM 659 C CA . LEU A 1 89 ? 2.456 -9.087 0.440 1.00 87.00 89 LEU A CA 1
ATOM 660 C C . LEU A 1 89 ? 2.647 -9.816 1.776 1.00 87.00 89 LEU A C 1
ATOM 662 O O . LEU A 1 89 ? 1.695 -10.396 2.287 1.00 87.00 89 LEU A O 1
ATOM 666 N N . ALA A 1 90 ? 3.852 -9.766 2.348 1.00 82.69 90 ALA A N 1
ATOM 667 C CA . ALA A 1 90 ? 4.156 -10.381 3.636 1.00 82.69 90 ALA A CA 1
ATOM 668 C C . ALA A 1 90 ? 3.368 -9.717 4.771 1.00 82.69 90 ALA A C 1
ATOM 670 O O . ALA A 1 90 ? 2.711 -10.411 5.540 1.00 82.69 90 ALA A O 1
ATOM 671 N N . LEU A 1 91 ? 3.370 -8.380 4.828 1.00 82.81 91 LEU A N 1
ATOM 672 C CA . LEU A 1 91 ? 2.576 -7.611 5.786 1.00 82.81 91 LEU A CA 1
ATOM 673 C C . LEU A 1 91 ? 1.083 -7.877 5.594 1.00 82.81 91 LEU A C 1
ATOM 675 O O . LEU A 1 91 ? 0.383 -8.137 6.566 1.00 82.81 91 LEU A O 1
ATOM 679 N N . GLY A 1 92 ? 0.600 -7.864 4.349 1.00 85.56 92 GLY A N 1
ATOM 680 C CA . GLY A 1 92 ? -0.785 -8.202 4.032 1.00 85.56 92 GLY A CA 1
ATOM 681 C C . GLY A 1 92 ? -1.158 -9.574 4.579 1.00 85.56 92 GLY A C 1
ATOM 682 O O . GLY A 1 92 ? -2.119 -9.701 5.326 1.00 85.56 92 GLY A O 1
ATOM 683 N N . SER A 1 93 ? -0.347 -10.591 4.292 1.00 83.94 93 SER A N 1
ATOM 684 C CA . SER A 1 93 ? -0.555 -11.938 4.822 1.00 83.94 93 SER A CA 1
ATOM 685 C C . SER A 1 93 ? -0.543 -11.978 6.347 1.00 83.94 93 SER A C 1
ATOM 687 O O . SER A 1 93 ? -1.388 -12.646 6.930 1.00 83.94 93 SER A O 1
ATOM 689 N N . PHE A 1 94 ? 0.388 -11.267 6.989 1.00 82.06 94 PHE A N 1
ATOM 690 C CA . PHE A 1 94 ? 0.486 -11.198 8.444 1.00 82.06 94 PHE A CA 1
ATOM 691 C C . PHE A 1 94 ? -0.814 -10.663 9.056 1.00 82.06 94 PHE A C 1
ATOM 693 O O . PHE A 1 94 ? -1.424 -11.353 9.871 1.00 82.06 94 PHE A O 1
ATOM 700 N N . PHE A 1 95 ? -1.303 -9.510 8.591 1.00 82.19 95 PHE A N 1
ATOM 701 C CA . PHE A 1 95 ? -2.540 -8.900 9.095 1.00 82.19 95 PHE A CA 1
ATOM 702 C C . PHE A 1 95 ? -3.816 -9.658 8.701 1.00 82.19 95 PHE A C 1
ATOM 704 O O . PHE A 1 95 ? -4.830 -9.541 9.381 1.00 82.19 95 PHE A O 1
ATOM 711 N N . LEU A 1 96 ? -3.774 -10.474 7.645 1.00 83.44 96 LEU A N 1
ATOM 712 C CA . LEU A 1 96 ? -4.876 -11.363 7.267 1.00 83.44 96 LEU A CA 1
ATOM 713 C C . LEU A 1 96 ? -4.908 -12.665 8.088 1.00 83.44 96 LEU A C 1
ATOM 715 O O . LEU A 1 96 ? -5.930 -13.352 8.094 1.00 83.44 96 LEU A O 1
ATOM 719 N N . THR A 1 97 ? -3.826 -13.004 8.798 1.00 80.56 97 THR A N 1
ATOM 720 C CA . THR A 1 97 ? -3.707 -14.265 9.552 1.00 80.56 97 THR A CA 1
ATOM 721 C C . THR A 1 97 ? -4.878 -14.507 10.512 1.00 80.56 97 THR A C 1
ATOM 723 O O . THR A 1 97 ? -5.442 -15.599 10.432 1.00 80.56 97 THR A O 1
ATOM 726 N N . PRO A 1 98 ? -5.330 -13.534 11.336 1.00 75.38 98 PRO A N 1
ATOM 727 C CA . PRO A 1 98 ? -6.455 -13.736 12.257 1.00 75.38 98 PRO A CA 1
ATOM 728 C C . PRO A 1 98 ? -7.755 -14.183 11.572 1.00 75.38 98 PRO A C 1
ATOM 730 O O . PRO A 1 98 ? -8.541 -14.909 12.166 1.00 75.38 98 PRO A O 1
ATOM 733 N N . PHE A 1 99 ? -7.959 -13.806 10.306 1.00 75.06 99 PHE A N 1
ATOM 734 C CA . PHE A 1 99 ? -9.139 -14.179 9.518 1.00 75.06 99 PHE A CA 1
ATOM 735 C C . PHE A 1 99 ? -9.004 -15.541 8.821 1.00 75.06 99 PHE A C 1
ATOM 737 O O . PHE A 1 99 ? -9.988 -16.099 8.339 1.00 75.06 99 PHE A O 1
ATOM 744 N N . THR A 1 100 ? -7.780 -16.059 8.711 1.00 71.75 100 THR A N 1
ATOM 745 C CA . THR A 1 100 ? -7.471 -17.299 7.976 1.00 71.75 100 THR A CA 1
ATOM 746 C C . THR A 1 100 ? -7.077 -18.461 8.885 1.00 71.75 100 THR A C 1
ATOM 748 O O . THR A 1 100 ? -7.203 -19.618 8.481 1.00 71.75 100 THR A O 1
ATOM 751 N N . ALA A 1 101 ? -6.627 -18.178 10.110 1.00 64.94 101 ALA A N 1
ATOM 752 C CA . ALA A 1 101 ? -6.246 -19.185 11.089 1.00 64.94 101 ALA A CA 1
ATOM 753 C C . ALA A 1 101 ? -7.488 -19.947 11.586 1.00 64.94 101 ALA A C 1
ATOM 755 O O . ALA A 1 101 ? -8.406 -19.357 12.144 1.00 64.94 101 ALA A O 1
ATOM 756 N N . GLY A 1 102 ? -7.522 -21.266 11.365 1.00 56.66 102 GLY A N 1
ATOM 757 C CA . GLY A 1 102 ? -8.597 -22.149 11.843 1.00 56.66 102 GLY A CA 1
ATOM 758 C C . GLY A 1 102 ? -9.840 -22.259 10.947 1.00 56.66 102 GLY A C 1
ATOM 759 O O . GLY A 1 102 ? -10.774 -22.966 11.312 1.00 56.66 102 GLY A O 1
ATOM 760 N N . GLY A 1 103 ? -9.863 -21.611 9.775 1.00 54.47 103 GLY A N 1
ATOM 761 C CA . GLY A 1 103 ? -10.970 -21.688 8.807 1.00 54.47 103 GLY A CA 1
ATOM 762 C C . GLY A 1 103 ? -10.604 -22.384 7.488 1.00 54.47 103 GLY A C 1
ATOM 763 O O . GLY A 1 103 ? -9.454 -22.755 7.257 1.00 54.47 103 GLY A O 1
ATOM 764 N N . ALA A 1 104 ? -11.568 -22.481 6.560 1.00 50.97 104 ALA A N 1
ATOM 765 C CA . ALA A 1 104 ? -11.396 -23.057 5.210 1.00 50.97 104 ALA A CA 1
ATOM 766 C C . ALA A 1 104 ? -10.297 -22.383 4.351 1.00 50.97 104 ALA A C 1
ATOM 768 O O . ALA A 1 104 ? -9.948 -22.868 3.277 1.00 50.97 104 ALA A O 1
ATOM 769 N N . PHE A 1 105 ? -9.741 -21.265 4.824 1.00 52.25 105 PHE A N 1
ATOM 770 C CA . PHE A 1 105 ? -8.697 -20.486 4.165 1.00 52.25 105 PHE A CA 1
ATOM 771 C C . PHE A 1 105 ? -7.294 -20.699 4.761 1.00 52.25 105 PHE A C 1
ATOM 773 O O . PHE A 1 105 ? -6.367 -20.006 4.352 1.00 52.25 105 PHE A O 1
ATOM 780 N N . GLY A 1 106 ? -7.088 -21.654 5.677 1.00 56.53 106 GLY A N 1
ATOM 781 C CA . GLY A 1 106 ? -5.766 -21.929 6.265 1.00 56.53 106 GLY A CA 1
ATOM 782 C C . GLY A 1 106 ? -4.678 -22.265 5.230 1.00 56.53 106 GLY A C 1
ATOM 783 O O . GLY A 1 106 ? -3.533 -21.832 5.358 1.00 56.53 106 GLY A O 1
ATOM 784 N N . GLU A 1 107 ? -5.040 -22.935 4.129 1.00 63.72 107 GLU A N 1
ATOM 785 C CA . GLU A 1 107 ? -4.132 -23.176 2.995 1.00 63.72 107 GLU A CA 1
ATOM 786 C C . GLU A 1 107 ? -3.752 -21.902 2.222 1.00 63.72 107 GLU A C 1
ATOM 788 O O . GLU A 1 107 ? -2.742 -21.870 1.517 1.00 63.72 107 GLU A O 1
ATOM 793 N N . VAL A 1 108 ? -4.547 -20.833 2.321 1.00 64.94 108 VAL A N 1
ATOM 794 C CA . VAL A 1 108 ? -4.259 -19.562 1.642 1.00 64.94 108 VAL A CA 1
ATOM 795 C C . VAL A 1 108 ? -3.013 -18.919 2.244 1.00 64.94 108 VAL A C 1
ATOM 797 O O . VAL A 1 108 ? -2.198 -18.388 1.493 1.00 64.94 108 VAL A O 1
ATOM 800 N N . GLY A 1 109 ? -2.798 -19.038 3.558 1.00 65.56 109 GLY A N 1
ATOM 801 C CA . GLY A 1 109 ? -1.611 -18.497 4.226 1.00 65.56 109 GLY A CA 1
ATOM 802 C C . GLY A 1 109 ? -0.302 -19.083 3.683 1.00 65.56 109 GLY A C 1
ATOM 803 O O . GLY A 1 109 ? 0.606 -18.340 3.306 1.00 65.56 109 GLY A O 1
ATOM 804 N N . SER A 1 110 ? -0.217 -20.412 3.547 1.00 66.00 110 SER A N 1
ATOM 805 C CA . SER A 1 110 ? 0.981 -21.075 3.007 1.00 66.00 110 SER A CA 1
ATOM 806 C C . SER A 1 110 ? 1.208 -20.744 1.527 1.00 66.00 110 SER A C 1
ATOM 808 O O . SER A 1 110 ? 2.336 -20.457 1.121 1.00 66.00 110 SER A O 1
ATOM 810 N N . ARG A 1 111 ? 0.139 -20.679 0.720 1.00 74.31 111 ARG A N 1
ATOM 811 C CA . ARG A 1 111 ? 0.213 -20.273 -0.695 1.00 74.31 111 ARG A CA 1
ATOM 812 C C . ARG A 1 111 ? 0.658 -18.815 -0.855 1.00 74.31 111 ARG A C 1
ATOM 814 O O . ARG A 1 111 ? 1.458 -18.524 -1.744 1.00 74.31 111 ARG A O 1
ATOM 821 N N . VAL A 1 112 ? 0.200 -17.902 0.004 1.00 72.50 112 VAL A N 1
ATOM 822 C CA . VAL A 1 112 ? 0.646 -16.499 -0.009 1.00 72.50 112 VAL A CA 1
ATOM 823 C C . VAL A 1 112 ? 2.122 -16.396 0.368 1.00 72.50 112 VAL A C 1
ATOM 825 O O . VAL A 1 112 ? 2.848 -15.662 -0.299 1.00 72.50 112 VAL A O 1
ATOM 828 N N . MET A 1 113 ? 2.610 -17.176 1.337 1.00 74.38 113 MET A N 1
ATOM 829 C CA . MET A 1 113 ? 4.043 -17.216 1.664 1.00 74.38 113 MET A CA 1
ATOM 830 C C . MET A 1 113 ? 4.906 -17.710 0.498 1.00 74.38 113 MET A C 1
ATOM 832 O O . MET A 1 113 ? 5.980 -17.160 0.258 1.00 74.38 113 MET A O 1
ATOM 836 N N . VAL A 1 114 ? 4.422 -18.674 -0.293 1.00 73.50 114 VAL A N 1
ATOM 837 C CA . VAL A 1 114 ? 5.094 -19.073 -1.541 1.00 73.50 114 VAL A CA 1
ATOM 838 C C . VAL A 1 114 ? 5.152 -17.901 -2.523 1.00 73.50 114 VAL A C 1
ATOM 840 O O . VAL A 1 114 ? 6.211 -17.621 -3.081 1.00 73.50 114 VAL A O 1
ATOM 843 N N . VAL A 1 115 ? 4.051 -17.166 -2.711 1.00 77.81 115 VAL A N 1
ATOM 844 C CA . VAL A 1 115 ? 4.037 -15.977 -3.582 1.00 77.81 115 VAL A CA 1
ATOM 845 C C . VAL A 1 115 ? 4.998 -14.900 -3.067 1.00 77.81 115 VAL A C 1
ATOM 847 O O . VAL A 1 115 ? 5.760 -14.348 -3.858 1.00 77.81 115 VAL A O 1
ATOM 850 N N . VAL A 1 116 ? 5.020 -14.631 -1.759 1.00 79.12 116 VAL A N 1
ATOM 851 C CA . VAL A 1 116 ? 5.969 -13.706 -1.116 1.00 79.12 116 VAL A CA 1
ATOM 852 C C . VAL A 1 116 ? 7.407 -14.128 -1.407 1.00 79.12 116 VAL A C 1
ATOM 854 O O . VAL A 1 116 ? 8.201 -13.303 -1.859 1.00 79.12 116 VAL A O 1
ATOM 857 N N . ALA A 1 117 ? 7.735 -15.408 -1.213 1.00 76.56 117 ALA A N 1
ATOM 858 C CA . ALA A 1 117 ? 9.065 -15.947 -1.468 1.00 76.56 117 ALA A CA 1
ATOM 859 C C . ALA A 1 117 ? 9.461 -15.824 -2.948 1.00 76.56 117 ALA A C 1
ATOM 861 O O . ALA A 1 117 ? 10.580 -15.411 -3.249 1.00 76.56 117 ALA A O 1
ATOM 862 N N . LEU A 1 118 ? 8.545 -16.104 -3.881 1.00 79.81 118 LEU A N 1
ATOM 863 C CA . LEU A 1 118 ? 8.789 -15.955 -5.319 1.00 79.81 118 LEU A CA 1
ATOM 864 C C . LEU A 1 118 ? 9.028 -14.490 -5.711 1.00 79.81 118 LEU A C 1
ATOM 866 O O . LEU A 1 118 ? 10.000 -14.182 -6.401 1.00 79.81 118 LEU A O 1
ATOM 870 N N . VAL A 1 119 ? 8.175 -13.572 -5.247 1.00 80.75 119 VAL A N 1
ATOM 871 C CA . VAL A 1 119 ? 8.296 -12.125 -5.506 1.00 80.75 119 VAL A CA 1
ATOM 872 C C . VAL A 1 119 ? 9.592 -11.576 -4.895 1.00 80.75 119 VAL A C 1
ATOM 874 O O . VAL A 1 119 ? 10.323 -10.837 -5.560 1.00 80.75 119 VAL A O 1
ATOM 877 N N . GLY A 1 120 ? 9.925 -11.985 -3.668 1.00 78.06 120 GLY A N 1
ATOM 878 C CA . GLY A 1 120 ? 11.185 -11.647 -3.005 1.00 78.06 120 GLY A CA 1
ATOM 879 C C . GLY A 1 120 ? 12.405 -12.219 -3.733 1.00 78.06 120 GLY A C 1
ATOM 880 O O . GLY A 1 120 ? 13.396 -11.513 -3.923 1.00 78.06 120 GLY A O 1
ATOM 881 N N . GLY A 1 121 ? 12.306 -13.452 -4.235 1.00 77.88 121 GLY A N 1
ATOM 882 C CA . GLY A 1 121 ? 13.329 -14.109 -5.048 1.00 77.88 121 GLY A CA 1
ATOM 883 C C . GLY A 1 121 ? 13.651 -13.337 -6.327 1.00 77.88 121 GLY A C 1
ATOM 884 O O . GLY A 1 121 ? 14.822 -13.139 -6.653 1.00 77.88 121 GLY A O 1
ATOM 885 N N . VAL A 1 122 ? 12.637 -12.797 -7.013 1.00 83.38 122 VAL A N 1
ATOM 886 C CA . VAL A 1 122 ? 12.851 -11.897 -8.160 1.00 83.38 122 VAL A CA 1
ATOM 887 C C . VAL A 1 122 ? 13.635 -10.648 -7.737 1.00 83.38 122 VAL A C 1
ATOM 889 O O . VAL A 1 122 ? 14.558 -10.238 -8.445 1.00 83.38 122 VAL A O 1
ATOM 892 N N . GLY A 1 123 ? 13.328 -10.070 -6.572 1.00 79.44 123 GLY A N 1
ATOM 893 C CA . GLY A 1 123 ? 14.094 -8.961 -5.991 1.00 79.44 123 GLY A CA 1
ATOM 894 C C . GLY A 1 123 ? 15.568 -9.300 -5.764 1.00 79.44 123 GLY A C 1
ATOM 895 O O . GLY A 1 123 ? 16.440 -8.532 -6.178 1.00 79.44 123 GLY A O 1
ATOM 896 N N . LEU A 1 124 ? 15.857 -10.481 -5.206 1.00 81.38 124 LEU A N 1
ATOM 897 C CA . LEU A 1 124 ? 17.224 -10.977 -4.996 1.00 81.38 124 LEU A CA 1
ATOM 898 C C . LEU A 1 124 ? 17.987 -11.140 -6.315 1.00 81.38 124 LEU A C 1
ATOM 900 O O . LEU A 1 124 ? 19.144 -10.732 -6.401 1.00 81.38 124 LEU A O 1
ATOM 904 N N . VAL A 1 125 ? 17.339 -11.650 -7.367 1.00 84.81 125 VAL A N 1
ATOM 905 C CA . VAL A 1 125 ? 17.952 -11.763 -8.703 1.00 84.81 125 VAL A CA 1
ATOM 906 C C . VAL A 1 125 ? 18.327 -10.384 -9.257 1.00 84.81 125 VAL A C 1
ATOM 908 O O . VAL A 1 125 ? 19.429 -10.206 -9.783 1.00 84.81 125 VAL A O 1
ATOM 911 N N . TRP A 1 126 ? 17.453 -9.381 -9.119 1.00 83.00 126 TRP A N 1
ATOM 912 C CA . TRP A 1 126 ? 17.764 -8.012 -9.547 1.00 83.00 126 TRP A CA 1
ATOM 913 C C . TRP A 1 126 ? 18.884 -7.375 -8.722 1.00 83.00 126 TRP A C 1
ATOM 915 O O . TRP A 1 126 ? 19.719 -6.668 -9.292 1.00 83.00 126 TRP A O 1
ATOM 925 N N . LEU A 1 127 ? 18.928 -7.635 -7.412 1.00 83.19 127 LEU A N 1
ATOM 926 C CA . LEU A 1 127 ? 19.984 -7.150 -6.525 1.00 83.19 127 LEU A CA 1
ATOM 927 C C . LEU A 1 127 ? 21.336 -7.759 -6.902 1.00 83.19 127 LEU A C 1
ATOM 929 O O . LEU A 1 127 ? 22.295 -7.020 -7.127 1.00 83.19 127 LEU A O 1
ATOM 933 N N . ALA A 1 128 ? 21.391 -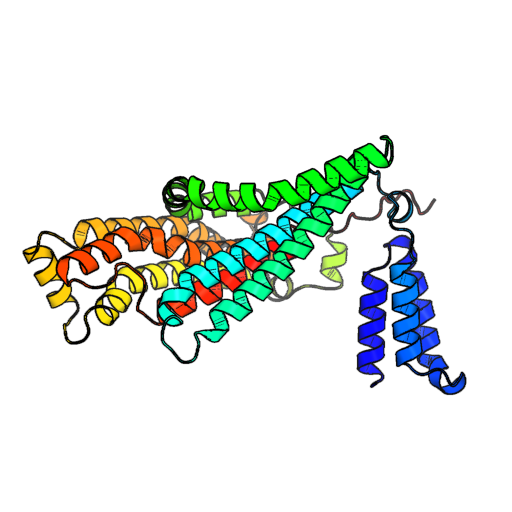9.081 -7.073 1.00 83.44 128 ALA A N 1
ATOM 934 C CA . ALA A 1 128 ? 22.580 -9.786 -7.537 1.00 83.44 128 ALA A CA 1
ATOM 935 C C . ALA A 1 128 ? 23.058 -9.223 -8.881 1.00 83.44 128 ALA A C 1
ATOM 937 O O . ALA A 1 128 ? 24.223 -8.869 -9.031 1.00 83.44 128 ALA A O 1
ATOM 938 N N . ALA A 1 129 ? 22.149 -9.040 -9.845 1.00 82.12 129 ALA A N 1
ATOM 939 C CA . ALA A 1 129 ? 22.479 -8.474 -11.150 1.00 82.12 129 ALA A CA 1
ATOM 940 C C . ALA A 1 129 ? 22.960 -7.011 -11.082 1.00 82.12 129 ALA A C 1
ATOM 942 O O . ALA A 1 129 ? 23.717 -6.578 -11.959 1.00 82.12 129 ALA A O 1
ATOM 943 N N . ALA A 1 130 ? 22.507 -6.230 -10.095 1.00 82.81 130 ALA A N 1
ATOM 944 C CA . ALA A 1 130 ? 22.973 -4.866 -9.854 1.00 82.81 130 ALA A CA 1
ATOM 945 C C . ALA A 1 130 ? 24.400 -4.867 -9.292 1.00 82.81 130 ALA A C 1
ATOM 947 O O . ALA A 1 130 ? 25.284 -4.253 -9.889 1.00 82.81 130 ALA A O 1
ATOM 948 N N . VAL A 1 131 ? 24.633 -5.609 -8.204 1.00 83.25 131 VAL A N 1
ATOM 949 C CA . VAL A 1 131 ? 25.944 -5.752 -7.548 1.00 83.25 131 VAL A CA 1
ATOM 950 C C . VAL A 1 131 ? 26.979 -6.297 -8.530 1.00 83.25 131 VAL A C 1
ATOM 952 O O . VAL A 1 131 ? 28.050 -5.718 -8.698 1.00 83.25 131 VAL A O 1
ATOM 955 N N . HIS A 1 132 ? 26.619 -7.341 -9.273 1.00 81.88 132 HIS A N 1
ATOM 956 C CA . HIS A 1 132 ? 27.483 -7.947 -10.278 1.00 81.88 132 HIS A CA 1
ATOM 957 C C . HIS A 1 132 ? 27.880 -6.965 -11.396 1.00 81.88 132 HIS A C 1
ATOM 959 O O . HIS A 1 132 ? 28.990 -7.047 -11.920 1.00 81.88 132 HIS A O 1
ATOM 965 N N . GLY A 1 133 ? 26.989 -6.029 -11.751 1.00 80.75 133 GLY A N 1
ATOM 966 C CA . GLY A 1 133 ? 27.259 -4.960 -12.715 1.00 80.75 133 GLY A CA 1
ATOM 967 C C . GLY A 1 133 ? 28.122 -3.825 -12.152 1.00 80.75 133 GLY A C 1
ATOM 968 O O . GLY A 1 133 ? 28.985 -3.320 -12.865 1.00 80.75 133 GLY A O 1
ATOM 969 N N . LEU A 1 134 ? 27.943 -3.451 -10.878 1.00 82.50 134 LEU A N 1
ATOM 970 C CA . LEU A 1 134 ? 28.801 -2.464 -10.199 1.00 82.50 134 LEU A CA 1
ATOM 971 C C . LEU A 1 134 ? 30.246 -2.948 -10.084 1.00 82.50 134 LEU A C 1
ATOM 973 O O . LEU A 1 134 ? 31.180 -2.158 -10.158 1.00 82.50 134 LEU A O 1
ATOM 977 N N . LEU A 1 135 ? 30.423 -4.258 -9.938 1.00 86.38 135 LEU A N 1
ATOM 978 C CA . LEU A 1 135 ? 31.727 -4.891 -9.818 1.00 86.38 135 LEU A CA 1
ATOM 979 C C . LEU A 1 135 ? 32.310 -5.315 -11.173 1.00 86.38 135 LEU A C 1
ATOM 981 O O . LEU A 1 135 ? 33.245 -6.105 -11.192 1.00 86.38 135 LEU A O 1
ATOM 985 N N . ALA A 1 136 ? 31.797 -4.819 -12.307 1.00 85.06 136 ALA A N 1
ATOM 986 C CA . ALA A 1 136 ? 32.212 -5.272 -13.639 1.00 85.06 136 ALA A CA 1
ATOM 987 C C . ALA A 1 136 ? 33.726 -5.150 -13.907 1.00 85.06 136 ALA A C 1
ATOM 989 O O . ALA A 1 136 ? 34.265 -5.974 -14.641 1.00 85.06 136 ALA A O 1
ATOM 990 N N . SER A 1 137 ? 34.408 -4.186 -13.278 1.00 84.94 137 SER A N 1
ATOM 991 C CA . SER A 1 137 ? 35.866 -3.992 -13.361 1.00 84.94 137 SER A CA 1
ATOM 992 C C . SER A 1 137 ? 36.691 -4.952 -12.493 1.00 84.94 137 SER A C 1
ATOM 994 O O . SER A 1 137 ? 37.917 -4.905 -12.518 1.00 84.94 137 SER A O 1
ATOM 996 N N . ARG A 1 138 ? 36.047 -5.801 -11.685 1.00 91.25 138 ARG A N 1
ATOM 997 C CA . ARG A 1 138 ? 36.703 -6.750 -10.775 1.00 91.25 138 ARG A CA 1
ATOM 998 C C . ARG A 1 138 ? 36.769 -8.151 -11.387 1.00 91.25 138 ARG A C 1
ATOM 1000 O O . ARG A 1 138 ? 35.998 -8.493 -12.283 1.00 91.25 138 ARG A O 1
ATOM 1007 N N . GLY A 1 139 ? 37.665 -8.987 -10.859 1.00 87.06 139 GLY A N 1
ATOM 1008 C CA . GLY A 1 139 ? 37.790 -10.388 -11.269 1.00 87.06 139 GLY A CA 1
ATOM 1009 C C . GLY A 1 139 ? 36.491 -11.180 -11.073 1.00 87.06 139 GLY A C 1
ATOM 1010 O O . GLY A 1 139 ? 35.732 -10.931 -10.133 1.00 87.06 139 GLY A O 1
ATOM 1011 N N . ALA A 1 140 ? 36.237 -12.149 -11.959 1.00 87.62 140 ALA A N 1
ATOM 1012 C CA . ALA A 1 140 ? 34.991 -12.919 -11.982 1.00 87.62 140 ALA A CA 1
ATOM 1013 C C . ALA A 1 140 ? 34.687 -13.616 -10.642 1.00 87.62 140 ALA A C 1
ATOM 1015 O O . ALA A 1 140 ? 33.547 -13.568 -10.183 1.00 87.62 140 ALA A O 1
ATOM 1016 N N . GLY A 1 141 ? 35.704 -14.186 -9.982 1.00 87.19 141 GLY A N 1
ATOM 1017 C CA . GLY A 1 141 ? 35.550 -14.845 -8.680 1.00 87.19 141 GLY A CA 1
ATOM 1018 C C . GLY A 1 141 ? 35.028 -13.901 -7.593 1.00 87.19 141 GLY A C 1
ATOM 1019 O O . GLY A 1 141 ? 34.007 -14.184 -6.970 1.00 87.19 141 GLY A O 1
ATOM 1020 N N . LEU A 1 142 ? 35.655 -12.728 -7.431 1.00 86.75 142 LEU A N 1
ATOM 1021 C CA . LEU A 1 142 ? 35.225 -11.724 -6.450 1.00 86.75 142 LEU A CA 1
ATOM 1022 C C . LEU A 1 142 ? 33.809 -11.210 -6.745 1.00 86.75 142 LEU A C 1
ATOM 1024 O O . LEU A 1 142 ? 33.000 -11.056 -5.834 1.00 86.75 142 LEU A O 1
ATOM 1028 N N . ARG A 1 143 ? 33.483 -10.977 -8.022 1.00 86.94 143 ARG A N 1
ATOM 1029 C CA . ARG A 1 143 ? 32.143 -10.536 -8.439 1.00 86.94 143 ARG A CA 1
ATOM 1030 C C . ARG A 1 143 ? 31.060 -11.522 -8.022 1.00 86.94 143 ARG A C 1
ATOM 1032 O O . ARG A 1 143 ? 30.023 -11.099 -7.511 1.00 86.94 143 ARG A O 1
ATOM 1039 N N . TRP A 1 144 ? 31.280 -12.812 -8.264 1.00 87.94 144 TRP A N 1
ATOM 1040 C CA . TRP A 1 144 ? 30.333 -13.864 -7.898 1.00 87.94 144 TRP A CA 1
ATOM 1041 C C . TRP A 1 144 ? 30.235 -14.038 -6.386 1.00 87.94 144 TRP A C 1
ATOM 1043 O O . TRP A 1 144 ? 29.121 -14.033 -5.867 1.00 87.94 144 TRP A O 1
ATOM 1053 N N . ALA A 1 145 ? 31.372 -14.084 -5.686 1.00 86.62 145 ALA A N 1
ATOM 1054 C CA . ALA A 1 145 ? 31.410 -14.199 -4.231 1.00 86.62 145 ALA A CA 1
ATOM 1055 C C . ALA A 1 145 ? 30.632 -13.063 -3.546 1.00 86.62 145 ALA A C 1
ATOM 1057 O O . ALA A 1 145 ? 29.762 -13.323 -2.719 1.00 86.62 145 ALA A O 1
ATOM 1058 N N . VAL A 1 146 ? 30.866 -11.806 -3.945 1.00 88.00 146 VAL A N 1
ATOM 1059 C CA . VAL A 1 146 ? 30.170 -10.648 -3.360 1.00 88.00 146 VAL A CA 1
ATOM 1060 C C . VAL A 1 146 ? 28.684 -10.641 -3.722 1.00 88.00 146 VAL A C 1
ATOM 1062 O O . VAL A 1 146 ? 27.849 -10.372 -2.863 1.00 88.00 146 VAL A O 1
ATOM 1065 N N . SER A 1 147 ? 28.323 -10.967 -4.967 1.00 82.12 147 SER A N 1
ATOM 1066 C CA . SER A 1 147 ? 26.910 -10.993 -5.380 1.00 82.12 147 SER A CA 1
ATOM 1067 C C . SER A 1 147 ? 26.119 -12.060 -4.618 1.00 82.12 147 SER A C 1
ATOM 1069 O O . SER A 1 147 ? 25.007 -11.790 -4.169 1.00 82.12 147 SER A O 1
ATOM 1071 N N . LEU A 1 148 ? 26.704 -13.250 -4.439 1.00 85.94 148 LEU A N 1
ATOM 1072 C CA . LEU A 1 148 ? 26.096 -14.337 -3.677 1.00 85.94 148 LEU A CA 1
ATOM 1073 C C . LEU A 1 148 ? 26.021 -13.998 -2.185 1.00 85.94 148 LEU A C 1
ATOM 1075 O O . LEU A 1 148 ? 24.968 -14.171 -1.579 1.00 85.94 148 LEU A O 1
ATOM 1079 N N . GLY A 1 149 ? 27.098 -13.449 -1.615 1.00 86.38 149 GLY A N 1
ATOM 1080 C CA . GLY A 1 149 ? 27.132 -13.000 -0.223 1.00 86.38 149 GLY A CA 1
ATOM 1081 C C . GLY A 1 149 ? 26.048 -11.966 0.080 1.00 86.38 149 GLY A C 1
ATOM 1082 O O . GLY A 1 149 ? 25.328 -12.107 1.063 1.00 86.38 149 GLY A O 1
ATOM 1083 N N . VAL A 1 150 ? 25.850 -10.979 -0.803 1.00 86.25 150 VAL A N 1
ATOM 1084 C CA . VAL A 1 150 ? 24.760 -10.000 -0.664 1.00 86.25 150 VAL A CA 1
ATOM 1085 C C . VAL A 1 150 ? 23.395 -10.688 -0.669 1.00 86.25 150 VAL A C 1
ATOM 1087 O O . VAL A 1 150 ? 22.580 -10.398 0.201 1.00 86.25 150 VAL A O 1
ATOM 1090 N N . VAL A 1 151 ? 23.135 -11.616 -1.596 1.00 84.25 151 VAL A N 1
ATOM 1091 C CA . VAL A 1 151 ? 21.856 -12.353 -1.648 1.00 84.25 151 VAL A CA 1
ATOM 1092 C C . VAL A 1 151 ? 21.609 -13.141 -0.360 1.00 84.25 151 VAL A C 1
ATOM 1094 O O . VAL A 1 151 ? 20.524 -13.034 0.211 1.00 84.25 151 VAL A O 1
ATOM 1097 N N . LEU A 1 152 ? 22.615 -13.880 0.116 1.00 85.56 152 LEU A N 1
ATOM 1098 C CA . LEU A 1 152 ? 22.518 -14.706 1.321 1.00 85.56 152 LEU A CA 1
ATOM 1099 C C . LEU A 1 152 ? 22.289 -13.867 2.584 1.00 85.56 152 LEU A C 1
ATOM 1101 O O . LEU A 1 152 ? 21.491 -14.254 3.432 1.00 85.56 152 LEU A O 1
ATOM 1105 N N . LEU A 1 153 ? 22.935 -12.703 2.693 1.00 87.75 153 LEU A N 1
ATOM 1106 C CA . LEU A 1 153 ? 22.779 -11.806 3.841 1.00 87.75 153 LEU A CA 1
ATOM 1107 C C . LEU A 1 153 ? 21.497 -10.965 3.781 1.00 87.75 153 LEU A C 1
ATOM 1109 O O . LEU A 1 153 ? 20.993 -10.548 4.820 1.00 87.75 153 LEU A O 1
ATOM 1113 N N . THR A 1 154 ? 20.937 -10.721 2.593 1.00 82.12 154 THR A N 1
ATOM 1114 C CA . THR A 1 154 ? 19.766 -9.841 2.443 1.00 82.12 154 THR A CA 1
ATOM 1115 C C . THR A 1 154 ? 18.544 -10.385 3.178 1.00 82.12 154 THR A C 1
ATOM 1117 O O . THR A 1 154 ? 17.867 -9.623 3.859 1.00 82.12 154 THR A O 1
ATOM 1120 N N . VAL A 1 155 ? 18.259 -11.686 3.077 1.00 78.06 155 VAL A N 1
ATOM 1121 C CA . VAL A 1 155 ? 17.080 -12.294 3.719 1.00 78.06 155 VAL A CA 1
ATOM 1122 C C . VAL A 1 155 ? 17.098 -12.135 5.249 1.00 78.06 155 VAL A C 1
ATOM 1124 O O . VAL A 1 155 ? 16.146 -11.553 5.775 1.00 78.06 155 VAL A O 1
ATOM 1127 N N . PRO A 1 156 ? 18.146 -12.572 5.981 1.00 79.06 156 PRO A N 1
ATOM 1128 C CA . PRO A 1 156 ? 18.183 -12.415 7.434 1.00 79.06 156 PRO A CA 1
ATOM 1129 C C . PRO A 1 156 ? 18.241 -10.944 7.862 1.00 79.06 156 PRO A C 1
ATOM 1131 O O . PRO A 1 156 ? 17.599 -10.582 8.844 1.00 79.06 156 PRO A O 1
ATOM 1134 N N . VAL A 1 157 ? 18.931 -10.073 7.113 1.00 81.44 157 VAL A N 1
ATOM 1135 C CA . VAL A 1 157 ? 18.966 -8.632 7.415 1.00 81.44 157 VAL A CA 1
ATOM 1136 C C . VAL A 1 157 ? 17.585 -8.001 7.258 1.00 81.44 157 VAL A C 1
ATOM 1138 O O . VAL A 1 157 ? 17.156 -7.264 8.139 1.00 81.44 157 VAL A O 1
ATOM 1141 N N . VAL A 1 158 ? 16.858 -8.297 6.179 1.00 76.12 158 VAL A N 1
ATOM 1142 C CA . VAL A 1 158 ? 15.495 -7.783 5.974 1.00 76.12 158 VAL A CA 1
ATOM 1143 C C . VAL A 1 158 ? 14.550 -8.304 7.058 1.00 76.12 158 VAL A C 1
ATOM 1145 O O . VAL A 1 158 ? 13.759 -7.525 7.586 1.00 76.12 158 VAL A O 1
ATOM 1148 N N . ALA A 1 159 ? 14.654 -9.579 7.442 1.00 73.06 159 ALA A N 1
ATOM 1149 C CA . ALA A 1 159 ? 13.865 -10.139 8.538 1.00 73.06 159 ALA A CA 1
ATOM 1150 C C . ALA A 1 159 ? 14.159 -9.428 9.872 1.00 73.06 159 ALA A C 1
ATOM 1152 O O . ALA A 1 159 ? 13.235 -8.952 10.531 1.00 73.06 159 ALA A O 1
ATOM 1153 N N . MET A 1 160 ? 15.439 -9.270 10.223 1.00 77.69 160 MET A N 1
ATOM 1154 C CA . MET A 1 160 ? 15.868 -8.566 11.435 1.00 77.69 160 MET A CA 1
ATOM 1155 C C . MET A 1 160 ? 15.402 -7.106 11.439 1.00 77.69 160 MET A C 1
ATOM 1157 O O . MET A 1 160 ? 14.849 -6.644 12.433 1.00 77.69 160 MET A O 1
ATOM 1161 N N . LEU A 1 161 ? 15.575 -6.387 10.325 1.00 75.50 161 LEU A N 1
ATOM 1162 C CA . LEU A 1 161 ? 15.119 -5.003 10.186 1.00 75.50 161 LEU A CA 1
ATOM 1163 C C . LEU A 1 161 ? 13.601 -4.893 10.324 1.00 75.50 161 LEU A C 1
ATOM 1165 O O . LEU A 1 161 ? 13.130 -3.957 10.953 1.00 75.50 161 LEU A O 1
ATOM 1169 N N . THR A 1 162 ? 12.835 -5.844 9.788 1.00 68.62 162 THR A N 1
ATOM 1170 C CA . THR A 1 162 ? 11.368 -5.833 9.908 1.00 68.62 162 THR A CA 1
ATOM 1171 C C . THR A 1 162 ? 10.933 -5.906 11.374 1.00 68.62 162 THR A C 1
ATOM 1173 O O . THR A 1 162 ? 10.049 -5.159 11.778 1.00 68.62 162 THR A O 1
ATOM 1176 N N . VAL A 1 163 ? 11.592 -6.740 12.186 1.00 70.06 163 VAL A N 1
ATOM 1177 C CA . VAL A 1 163 ? 11.322 -6.841 13.630 1.00 70.06 163 VAL A CA 1
ATOM 1178 C C . VAL A 1 163 ? 11.814 -5.598 14.377 1.00 70.06 163 VAL A C 1
ATOM 1180 O O . VAL A 1 163 ? 11.078 -5.009 15.165 1.00 70.06 163 VAL A O 1
ATOM 1183 N N . ALA A 1 164 ? 13.042 -5.155 14.102 1.00 72.31 164 ALA A N 1
ATOM 1184 C CA . ALA A 1 164 ? 13.650 -4.010 14.778 1.00 72.31 164 ALA A CA 1
ATOM 1185 C C . ALA A 1 164 ? 12.940 -2.680 14.473 1.00 72.31 164 ALA A C 1
ATOM 1187 O O . ALA A 1 164 ? 12.994 -1.749 15.274 1.00 72.31 164 ALA A O 1
ATOM 1188 N N . LEU A 1 165 ? 12.266 -2.580 13.324 1.00 74.31 165 LEU A N 1
ATOM 1189 C CA . LEU A 1 165 ? 11.554 -1.376 12.908 1.00 74.31 165 LEU A CA 1
ATOM 1190 C C . LEU A 1 165 ? 10.145 -1.268 13.491 1.00 74.31 165 LEU A C 1
ATOM 1192 O O . LEU A 1 165 ? 9.550 -0.212 13.322 1.00 74.31 165 LEU A O 1
ATOM 1196 N N . VAL A 1 166 ? 9.610 -2.266 14.203 1.00 69.62 166 VAL A N 1
ATOM 1197 C CA . VAL A 1 166 ? 8.243 -2.198 14.763 1.00 69.62 166 VAL A CA 1
ATOM 1198 C C . VAL A 1 166 ? 7.999 -0.925 15.604 1.00 69.62 166 VAL A C 1
ATOM 1200 O O . VAL A 1 166 ? 7.001 -0.244 15.353 1.00 69.62 166 VAL A O 1
ATOM 1203 N N . PRO A 1 167 ? 8.903 -0.491 16.510 1.00 66.75 167 PRO A N 1
ATOM 1204 C CA . PRO A 1 167 ? 8.729 0.773 17.234 1.00 66.75 167 PRO A CA 1
ATOM 1205 C C . PRO A 1 167 ? 8.775 2.001 16.310 1.00 66.75 167 PRO A C 1
ATOM 1207 O O . PRO A 1 167 ? 7.963 2.921 16.432 1.00 66.75 167 PRO A O 1
ATOM 1210 N N . ALA A 1 168 ? 9.682 1.999 15.328 1.00 71.38 168 ALA A N 1
ATOM 1211 C CA . ALA A 1 168 ? 9.777 3.055 14.321 1.00 71.38 168 ALA A CA 1
ATOM 1212 C C . ALA A 1 168 ? 8.543 3.090 13.401 1.00 71.38 168 ALA A C 1
ATOM 1214 O O . ALA A 1 168 ? 8.162 4.157 12.924 1.00 71.38 168 ALA A O 1
ATOM 1215 N N . MET A 1 169 ? 7.882 1.950 13.186 1.00 71.50 169 MET A N 1
ATOM 1216 C CA . MET A 1 169 ? 6.628 1.842 12.446 1.00 71.50 169 MET A CA 1
ATOM 1217 C C . MET A 1 169 ? 5.458 2.456 13.211 1.00 71.50 169 MET A C 1
ATOM 1219 O O . MET A 1 169 ? 4.546 2.954 12.560 1.00 71.50 169 MET A O 1
ATOM 1223 N N . MET A 1 170 ? 5.478 2.497 14.549 1.00 74.50 170 MET A N 1
ATOM 1224 C CA . MET A 1 170 ? 4.430 3.198 15.300 1.00 74.50 170 MET A CA 1
ATOM 1225 C C . MET A 1 170 ? 4.536 4.714 15.117 1.00 74.50 170 MET A C 1
ATOM 1227 O O . MET A 1 170 ? 3.572 5.356 14.697 1.00 74.50 170 MET A O 1
ATOM 1231 N N . LEU A 1 171 ? 5.729 5.283 15.320 1.00 78.75 171 LEU A N 1
ATOM 1232 C CA . LEU A 1 171 ? 5.962 6.712 15.087 1.00 78.75 171 LEU A CA 1
ATOM 1233 C C . LEU A 1 171 ? 5.780 7.081 13.605 1.00 78.75 171 LEU A C 1
ATOM 1235 O O . LEU A 1 171 ? 5.082 8.038 13.268 1.00 78.75 171 LEU A O 1
ATOM 1239 N N . GLY A 1 172 ? 6.369 6.294 12.703 1.00 78.06 172 GLY A N 1
ATOM 1240 C CA . GLY A 1 172 ? 6.246 6.479 11.260 1.00 78.06 172 GLY A CA 1
ATOM 1241 C C . GLY A 1 172 ? 4.815 6.291 10.758 1.00 78.06 172 GLY A C 1
ATOM 1242 O O . GLY A 1 172 ? 4.394 6.997 9.848 1.00 78.06 172 GLY A O 1
ATOM 1243 N N . GLY A 1 173 ? 4.050 5.390 11.377 1.00 78.06 173 GLY A N 1
ATOM 1244 C CA . GLY A 1 173 ? 2.650 5.131 11.063 1.00 78.06 173 GLY A CA 1
ATOM 1245 C C . GLY A 1 173 ? 1.736 6.287 11.452 1.00 78.06 173 GLY A C 1
ATOM 1246 O O . GLY A 1 173 ? 0.861 6.653 10.666 1.00 78.06 173 GLY A O 1
ATOM 1247 N N . MET A 1 174 ? 1.995 6.918 12.603 1.00 79.94 174 MET A N 1
ATOM 1248 C CA . MET A 1 174 ? 1.313 8.151 13.011 1.00 79.94 174 MET A CA 1
ATOM 1249 C C . MET A 1 174 ? 1.606 9.308 12.056 1.00 79.94 174 MET A C 1
ATOM 1251 O O . MET A 1 174 ? 0.708 10.069 11.711 1.00 79.94 174 MET A O 1
ATOM 1255 N N . LEU A 1 175 ? 2.842 9.416 11.567 1.00 83.38 175 LEU A N 1
ATOM 1256 C CA . LEU A 1 175 ? 3.268 10.496 10.670 1.00 83.38 175 LEU A CA 1
ATOM 1257 C C . LEU A 1 175 ? 3.107 10.167 9.176 1.00 83.38 175 LEU A C 1
ATOM 1259 O O . LEU A 1 175 ? 3.474 10.980 8.323 1.00 83.38 175 LEU A O 1
ATOM 1263 N N . ALA A 1 176 ? 2.546 9.004 8.833 1.00 82.00 176 ALA A N 1
ATOM 1264 C CA . ALA A 1 176 ? 2.493 8.503 7.461 1.00 82.00 176 ALA A CA 1
ATOM 1265 C C . ALA A 1 176 ? 1.724 9.440 6.518 1.00 82.00 176 ALA A C 1
ATOM 1267 O O . ALA A 1 176 ? 2.146 9.648 5.376 1.00 82.00 176 ALA A O 1
ATOM 1268 N N . GLY A 1 177 ? 0.642 10.058 6.999 1.00 74.50 177 GLY A N 1
ATOM 1269 C CA . GLY A 1 177 ? -0.112 11.050 6.236 1.00 74.50 177 GLY A CA 1
ATOM 1270 C C . GLY A 1 177 ? 0.741 12.267 5.868 1.00 74.50 177 GLY A C 1
ATOM 1271 O O . GLY A 1 177 ? 0.851 12.613 4.688 1.00 74.50 177 GLY A O 1
ATOM 1272 N N . ALA A 1 178 ? 1.452 12.843 6.841 1.00 80.81 178 ALA A N 1
ATOM 1273 C CA . ALA A 1 178 ? 2.362 13.969 6.621 1.00 80.81 178 ALA A CA 1
ATOM 1274 C C . ALA A 1 178 ? 3.532 13.599 5.691 1.00 80.81 178 ALA A C 1
ATOM 1276 O O . ALA A 1 178 ? 3.838 14.331 4.745 1.00 80.81 178 ALA A O 1
ATOM 1277 N N . ALA A 1 179 ? 4.140 12.427 5.889 1.00 81.38 179 ALA A N 1
ATOM 1278 C CA . ALA A 1 179 ? 5.196 11.923 5.014 1.00 81.38 179 ALA A CA 1
ATOM 1279 C C . ALA A 1 179 ? 4.700 11.732 3.569 1.00 81.38 179 ALA A C 1
ATOM 1281 O O . ALA A 1 179 ? 5.413 12.049 2.614 1.00 81.38 179 ALA A O 1
ATOM 1282 N N . THR A 1 180 ? 3.454 11.283 3.389 1.00 80.31 180 THR A N 1
ATOM 1283 C CA . THR A 1 180 ? 2.844 11.103 2.064 1.00 80.31 180 THR A CA 1
ATOM 1284 C C . THR A 1 180 ? 2.600 12.439 1.362 1.00 80.31 180 THR A C 1
ATOM 1286 O O . THR A 1 180 ? 2.779 12.525 0.146 1.00 80.31 180 THR A O 1
ATOM 1289 N N . VAL A 1 181 ? 2.263 13.503 2.099 1.00 79.44 181 VAL A N 1
ATOM 1290 C CA . VAL A 1 181 ? 2.179 14.868 1.546 1.00 79.44 181 VAL A CA 1
ATOM 1291 C C . VAL A 1 181 ? 3.534 15.305 0.991 1.00 79.44 181 VAL A C 1
ATOM 1293 O O . VAL A 1 181 ? 3.621 15.723 -0.167 1.00 79.44 181 VAL A O 1
ATOM 1296 N N . VAL A 1 182 ? 4.602 15.152 1.780 1.00 83.31 182 VAL A N 1
ATOM 1297 C CA . VAL A 1 182 ? 5.969 15.491 1.351 1.00 83.31 182 VAL A CA 1
ATOM 1298 C C . VAL A 1 182 ? 6.366 14.665 0.129 1.00 83.31 182 VAL A C 1
ATOM 1300 O O . VAL A 1 182 ? 6.847 15.217 -0.862 1.00 83.31 182 VAL A O 1
ATOM 1303 N N . PHE A 1 183 ? 6.091 13.360 0.148 1.00 80.00 183 PHE A N 1
ATOM 1304 C CA . PHE A 1 183 ? 6.333 12.465 -0.980 1.00 80.00 183 PHE A CA 1
ATOM 1305 C C . PHE A 1 183 ? 5.596 12.918 -2.249 1.00 80.00 183 PHE A C 1
ATOM 1307 O O . PHE A 1 183 ? 6.210 13.040 -3.310 1.00 80.00 183 PHE A O 1
ATOM 1314 N N . ALA A 1 184 ? 4.298 13.221 -2.154 1.00 75.50 184 ALA A N 1
ATOM 1315 C CA . ALA A 1 184 ? 3.490 13.690 -3.280 1.00 75.50 184 ALA A CA 1
ATOM 1316 C C . ALA A 1 184 ? 4.067 14.970 -3.908 1.00 75.50 184 ALA A C 1
ATOM 1318 O O . ALA A 1 184 ? 4.052 15.136 -5.135 1.00 75.50 184 ALA A O 1
ATOM 1319 N N . TRP A 1 185 ? 4.613 15.850 -3.065 1.00 77.25 185 TRP A N 1
ATOM 1320 C CA . TRP A 1 185 ? 5.242 17.097 -3.481 1.00 77.25 185 TRP A CA 1
ATOM 1321 C C . TRP A 1 185 ? 6.619 16.885 -4.125 1.00 77.25 185 TRP A C 1
ATOM 1323 O O . TRP A 1 185 ? 6.928 17.509 -5.145 1.00 77.25 185 TRP A O 1
ATOM 1333 N N . ALA A 1 186 ? 7.418 15.972 -3.566 1.00 80.38 186 ALA A N 1
ATOM 1334 C CA . ALA A 1 186 ? 8.786 15.668 -3.985 1.00 80.38 186 ALA A CA 1
ATOM 1335 C C . ALA A 1 186 ? 8.876 14.797 -5.247 1.00 80.38 186 ALA A C 1
ATOM 1337 O O . ALA A 1 186 ? 9.930 14.747 -5.884 1.00 80.38 186 ALA A O 1
ATOM 1338 N N . LEU A 1 187 ? 7.789 14.120 -5.642 1.00 72.62 187 LEU A N 1
ATOM 1339 C CA . LEU A 1 187 ? 7.769 13.342 -6.880 1.00 72.62 187 LEU A CA 1
ATOM 1340 C C . LEU A 1 187 ? 8.209 14.220 -8.070 1.00 72.62 187 LEU A C 1
ATOM 1342 O O . LEU A 1 187 ? 7.690 15.325 -8.243 1.00 72.62 187 LEU A O 1
ATOM 1346 N N . PRO A 1 188 ? 9.141 13.765 -8.925 1.00 67.19 188 PRO A N 1
ATOM 1347 C CA . PRO A 1 188 ? 9.558 14.538 -10.087 1.00 67.19 188 PRO A CA 1
ATOM 1348 C C . PRO A 1 188 ? 8.400 14.707 -11.075 1.00 67.19 188 PRO A C 1
ATOM 1350 O O . PRO A 1 188 ? 7.527 13.844 -11.220 1.00 67.19 188 PRO A O 1
ATOM 1353 N N . ALA A 1 189 ? 8.372 15.846 -11.773 1.00 64.88 189 ALA A N 1
ATOM 1354 C CA . ALA A 1 189 ? 7.403 16.052 -12.847 1.00 64.88 189 ALA A CA 1
ATOM 1355 C C . ALA A 1 189 ? 7.742 15.053 -13.952 1.00 64.88 189 ALA A C 1
ATOM 1357 O O . ALA A 1 189 ? 8.913 14.895 -14.290 1.00 64.88 189 ALA A O 1
ATOM 1358 N N . ALA A 1 190 ? 6.747 14.309 -14.446 1.00 62.12 190 ALA A N 1
ATOM 1359 C CA . ALA A 1 190 ? 7.045 13.246 -15.398 1.00 62.12 190 ALA A CA 1
ATOM 1360 C C . ALA A 1 190 ? 7.700 13.847 -16.647 1.00 62.12 190 ALA A C 1
ATOM 1362 O O . ALA A 1 190 ? 7.158 14.783 -17.232 1.00 62.12 190 ALA A O 1
ATOM 1363 N N . THR A 1 191 ? 8.837 13.278 -17.025 1.00 53.44 191 THR A N 1
ATOM 1364 C CA . THR A 1 191 ? 9.813 13.843 -17.962 1.00 53.44 191 THR A CA 1
ATOM 1365 C C . THR A 1 191 ? 9.417 13.770 -19.437 1.00 53.44 191 THR A C 1
ATOM 1367 O O . THR A 1 191 ? 10.116 14.339 -20.262 1.00 53.44 191 THR A O 1
ATOM 1370 N N . ASP A 1 192 ? 8.311 13.105 -19.788 1.00 59.44 192 ASP A N 1
ATOM 1371 C CA . ASP A 1 192 ? 7.948 12.841 -21.186 1.00 59.44 192 ASP A CA 1
ATOM 1372 C C . ASP A 1 192 ? 6.495 13.268 -21.498 1.00 59.44 192 ASP A C 1
ATOM 1374 O O . ASP A 1 192 ? 5.545 12.530 -21.197 1.00 59.44 192 ASP A O 1
ATOM 1378 N N . PRO A 1 193 ? 6.294 14.487 -22.035 1.00 58.47 193 PRO A N 1
ATOM 1379 C CA . PRO A 1 193 ? 4.986 15.000 -22.434 1.00 58.47 193 PRO A CA 1
ATOM 1380 C C . PRO A 1 193 ? 4.463 14.401 -23.751 1.00 58.47 193 PRO A C 1
ATOM 1382 O O . PRO A 1 193 ? 3.246 14.309 -23.915 1.00 58.47 193 PRO A O 1
ATOM 1385 N N . GLU A 1 194 ? 5.320 13.935 -24.664 1.00 54.59 194 GLU A N 1
ATOM 1386 C CA . GLU A 1 194 ? 4.881 13.357 -25.945 1.00 54.59 194 GLU A CA 1
ATOM 1387 C C . GLU A 1 194 ? 4.214 11.999 -25.754 1.00 54.59 194 GLU A C 1
ATOM 1389 O O . GLU A 1 194 ? 3.122 11.740 -26.269 1.00 54.59 194 GLU A O 1
ATOM 1394 N N . ARG A 1 195 ? 4.792 11.161 -24.891 1.00 59.62 195 ARG A N 1
ATOM 1395 C CA . ARG A 1 195 ? 4.192 9.878 -24.516 1.00 59.62 195 ARG A CA 1
ATOM 1396 C C . ARG A 1 195 ? 2.845 10.038 -23.800 1.00 59.62 195 ARG A C 1
ATOM 1398 O O . ARG A 1 195 ? 2.060 9.090 -23.751 1.00 59.62 195 ARG A O 1
ATOM 1405 N N . ARG A 1 196 ? 2.539 11.229 -23.252 1.00 59.31 196 ARG A N 1
ATOM 1406 C CA . ARG A 1 196 ? 1.206 11.546 -22.697 1.00 59.31 196 ARG A CA 1
ATOM 1407 C C . ARG A 1 196 ? 0.161 11.768 -23.782 1.00 59.31 196 ARG A C 1
ATOM 1409 O O . ARG A 1 196 ? -0.983 11.385 -23.555 1.00 59.31 196 ARG A O 1
ATOM 1416 N N . ARG A 1 197 ? 0.533 12.383 -24.908 1.00 60.94 197 ARG A N 1
ATOM 1417 C CA . ARG A 1 197 ? -0.401 12.663 -26.009 1.00 60.94 197 ARG A CA 1
ATOM 1418 C C . ARG A 1 197 ? -0.851 11.378 -26.693 1.00 60.94 197 ARG A C 1
ATOM 1420 O O . ARG A 1 197 ? -2.025 11.237 -27.002 1.00 60.94 197 ARG A O 1
ATOM 1427 N N . THR A 1 198 ? 0.059 10.424 -26.865 1.00 52.66 198 THR A N 1
ATOM 1428 C CA . THR A 1 198 ? -0.223 9.198 -27.623 1.00 52.66 198 THR A CA 1
ATOM 1429 C C . THR A 1 198 ? -0.929 8.118 -26.797 1.00 52.66 198 THR A C 1
ATOM 1431 O O . THR A 1 198 ? -1.757 7.392 -27.336 1.00 52.66 198 THR A O 1
ATOM 1434 N N . TRP A 1 199 ? -0.650 8.009 -25.489 1.00 59.03 199 TRP A N 1
ATOM 1435 C CA . TRP A 1 199 ? -1.263 6.999 -24.607 1.00 59.03 199 TRP A CA 1
ATOM 1436 C C . TRP A 1 199 ? -1.634 7.582 -23.230 1.00 59.03 199 TRP A C 1
ATOM 1438 O O . TRP A 1 199 ? -0.971 7.302 -22.217 1.00 59.03 199 TRP A O 1
ATOM 1448 N N . PRO A 1 200 ? -2.705 8.394 -23.141 1.00 66.62 200 PRO A N 1
ATOM 1449 C CA . PRO A 1 200 ? -3.162 8.919 -21.865 1.00 66.62 200 PRO A CA 1
ATOM 1450 C C . PRO A 1 200 ? -3.702 7.767 -21.008 1.00 66.62 200 PRO A C 1
ATOM 1452 O O . PRO A 1 200 ? -4.676 7.105 -21.366 1.00 66.62 200 PRO A O 1
ATOM 1455 N N . GLY A 1 201 ? -3.048 7.497 -19.875 1.00 74.00 201 GLY A N 1
ATOM 1456 C CA . GLY A 1 201 ? -3.573 6.581 -18.857 1.00 74.00 201 GLY A CA 1
ATOM 1457 C C . GLY A 1 201 ? -4.852 7.130 -18.215 1.00 74.00 201 GLY A C 1
ATOM 1458 O O . GLY A 1 201 ? -5.113 8.328 -18.315 1.00 74.00 201 GLY A O 1
ATOM 1459 N N . LEU A 1 202 ? -5.613 6.277 -17.520 1.00 80.19 202 LEU A N 1
ATOM 1460 C CA . LEU A 1 202 ? -6.904 6.629 -16.900 1.00 80.19 202 LEU A CA 1
ATOM 1461 C C . LEU A 1 202 ? -6.903 7.977 -16.145 1.00 80.19 202 LEU A C 1
ATOM 1463 O O . LEU A 1 202 ? -7.747 8.807 -16.475 1.00 80.19 202 LEU A O 1
ATOM 1467 N N . PRO A 1 203 ? -5.933 8.287 -15.254 1.00 79.75 203 PRO A N 1
ATOM 1468 C CA . PRO A 1 203 ? -5.913 9.583 -14.562 1.00 79.75 203 PRO A CA 1
ATOM 1469 C C . PRO A 1 203 ? -5.833 10.783 -15.517 1.00 79.75 203 PRO A C 1
ATOM 1471 O O . PRO A 1 203 ? -6.460 11.814 -15.308 1.00 79.75 203 PRO A O 1
ATOM 1474 N N . ALA A 1 204 ? -5.066 10.655 -16.604 1.00 80.25 204 ALA A N 1
ATOM 1475 C CA . ALA A 1 204 ? -4.934 11.725 -17.588 1.00 80.25 204 ALA A CA 1
ATOM 1476 C C . ALA A 1 204 ? -6.212 11.903 -18.424 1.00 80.25 204 ALA A C 1
ATOM 1478 O O . ALA A 1 204 ? -6.502 13.025 -18.819 1.00 80.25 204 ALA A O 1
ATOM 1479 N N . ARG A 1 205 ? -6.974 10.824 -18.660 1.00 84.81 205 ARG A N 1
ATOM 1480 C CA . ARG A 1 205 ? -8.261 10.869 -19.376 1.00 84.81 205 ARG A CA 1
ATOM 1481 C C . ARG A 1 205 ? -9.371 11.502 -18.539 1.00 84.81 205 ARG A C 1
ATOM 1483 O O . ARG A 1 205 ? -10.155 12.271 -19.072 1.00 84.81 205 ARG A O 1
ATOM 1490 N N . LEU A 1 206 ? -9.407 11.202 -17.240 1.00 86.56 206 LEU A N 1
ATOM 1491 C CA . LEU A 1 206 ? -10.348 11.811 -16.291 1.00 86.56 206 LEU A CA 1
ATOM 1492 C C . LEU A 1 206 ? -10.040 13.296 -16.039 1.00 86.56 206 LEU A C 1
ATOM 1494 O O . LEU A 1 206 ? -10.908 14.062 -15.631 1.00 86.56 206 LEU A O 1
ATOM 1498 N N . GLY A 1 207 ? -8.792 13.707 -16.270 1.00 90.06 207 GLY A N 1
ATOM 1499 C CA . GLY A 1 207 ? -8.317 15.049 -15.973 1.00 90.06 207 GLY A CA 1
ATOM 1500 C C . GLY A 1 207 ? -7.953 15.232 -14.498 1.00 90.06 207 GLY A C 1
ATOM 1501 O O . GLY A 1 207 ? -8.303 14.440 -13.618 1.00 90.06 207 GLY A O 1
ATOM 1502 N N . THR A 1 208 ? -7.203 16.301 -14.219 1.00 91.50 208 THR A N 1
ATOM 1503 C CA . THR A 1 208 ? -6.657 16.569 -12.879 1.00 91.50 208 THR A CA 1
ATOM 1504 C C . THR A 1 208 ? -7.751 16.774 -11.839 1.00 91.50 208 THR A C 1
ATOM 1506 O O . THR A 1 208 ? -7.638 16.209 -10.761 1.00 91.50 208 THR A O 1
ATOM 1509 N N . ARG A 1 209 ? -8.820 17.521 -12.151 1.00 94.56 209 ARG A N 1
ATOM 1510 C CA . ARG A 1 209 ? -9.883 17.826 -11.177 1.00 94.56 209 ARG A CA 1
ATOM 1511 C C . ARG A 1 209 ? -10.654 16.584 -10.733 1.00 94.56 209 ARG A C 1
ATOM 1513 O O . ARG A 1 209 ? -10.774 16.357 -9.537 1.00 94.56 209 ARG A O 1
ATOM 1520 N N . ALA A 1 210 ? -11.110 15.755 -11.673 1.00 95.50 210 ALA A N 1
ATOM 1521 C CA . ALA A 1 210 ? -11.820 14.522 -11.336 1.00 95.50 210 ALA A CA 1
ATOM 1522 C C . ALA A 1 210 ? -10.909 13.538 -10.589 1.00 95.50 210 ALA A C 1
ATOM 1524 O O . ALA A 1 210 ? -11.312 12.959 -9.587 1.00 95.50 210 ALA A O 1
ATOM 1525 N N . THR A 1 211 ? -9.647 13.409 -11.018 1.00 94.75 211 THR A N 1
ATOM 1526 C CA . THR A 1 211 ? -8.670 12.573 -10.305 1.00 94.75 211 THR A CA 1
ATOM 1527 C C . THR A 1 211 ? -8.408 13.087 -8.887 1.00 94.75 211 THR A C 1
ATOM 1529 O O . THR A 1 211 ? -8.273 12.288 -7.967 1.00 94.75 211 THR A O 1
ATOM 1532 N N . ALA A 1 212 ? -8.355 14.407 -8.699 1.00 95.69 212 ALA A N 1
ATOM 1533 C CA . ALA A 1 212 ? -8.209 15.042 -7.394 1.00 95.69 212 ALA A CA 1
ATOM 1534 C C . ALA A 1 212 ? -9.425 14.800 -6.496 1.00 95.69 212 ALA A C 1
ATOM 1536 O O . ALA A 1 212 ? -9.247 14.459 -5.334 1.00 95.69 212 ALA A O 1
ATOM 1537 N N . LEU A 1 213 ? -10.642 14.885 -7.036 1.00 97.56 213 LEU A N 1
ATOM 1538 C CA . LEU A 1 213 ? -11.857 14.585 -6.282 1.00 97.56 213 LEU A CA 1
ATOM 1539 C C . LEU A 1 213 ? -11.889 13.120 -5.826 1.00 97.56 213 LEU A C 1
ATOM 1541 O O . LEU A 1 213 ? -12.095 12.852 -4.647 1.00 97.56 213 LEU A O 1
ATOM 1545 N N . VAL A 1 214 ? -11.613 12.179 -6.736 1.00 97.06 214 VAL A N 1
ATOM 1546 C CA . VAL A 1 214 ? -11.515 10.748 -6.400 1.00 97.06 214 VAL A CA 1
ATOM 1547 C C . VAL A 1 214 ? -10.423 10.516 -5.357 1.00 97.06 214 VAL A C 1
ATOM 1549 O O . VAL A 1 214 ? -10.657 9.813 -4.381 1.00 97.06 214 VAL A O 1
ATOM 1552 N N . GLY A 1 215 ? -9.252 11.136 -5.522 1.00 96.12 215 GLY A N 1
ATOM 1553 C CA . GLY A 1 215 ? -8.168 11.059 -4.545 1.00 96.12 215 GLY A CA 1
ATOM 1554 C C . GLY A 1 215 ? -8.582 11.578 -3.167 1.00 96.12 215 GLY A C 1
ATOM 1555 O O . GLY A 1 215 ? -8.318 10.919 -2.168 1.00 96.12 215 GLY A O 1
ATOM 1556 N N . ALA A 1 216 ? -9.275 12.717 -3.098 1.00 97.88 216 ALA A N 1
ATOM 1557 C CA . ALA A 1 216 ? -9.770 13.283 -1.846 1.00 97.88 216 ALA A CA 1
ATOM 1558 C C . ALA A 1 216 ? -10.773 12.351 -1.152 1.00 97.88 216 ALA A C 1
ATOM 1560 O O . ALA A 1 216 ? -10.630 12.090 0.039 1.00 97.88 216 ALA A O 1
ATOM 1561 N N . ILE A 1 217 ? -11.736 11.802 -1.903 1.00 98.00 217 ILE A N 1
ATOM 1562 C CA . ILE A 1 217 ? -12.725 10.841 -1.389 1.00 98.00 217 ILE A CA 1
ATOM 1563 C C . ILE A 1 217 ? -12.028 9.590 -0.857 1.00 98.00 217 ILE A C 1
ATOM 1565 O O . ILE A 1 217 ? -12.332 9.141 0.241 1.00 98.00 217 ILE A O 1
ATOM 1569 N N . VAL A 1 218 ? -11.070 9.043 -1.605 1.00 97.44 218 VAL A N 1
ATOM 1570 C CA . VAL A 1 218 ? -10.336 7.839 -1.199 1.00 97.44 218 VAL A CA 1
ATOM 1571 C C . VAL A 1 218 ? -9.517 8.082 0.069 1.00 97.44 218 VAL A C 1
ATOM 1573 O O . VAL A 1 218 ? -9.524 7.238 0.958 1.00 97.44 218 VAL A O 1
ATOM 1576 N N . VAL A 1 219 ? -8.831 9.223 0.182 1.00 97.19 219 VAL A N 1
ATOM 1577 C CA . VAL A 1 219 ? -7.984 9.525 1.347 1.00 97.19 219 VAL A CA 1
ATOM 1578 C C . VAL A 1 219 ? -8.823 9.857 2.580 1.00 97.19 219 VAL A C 1
ATOM 1580 O O . VAL A 1 219 ? -8.640 9.233 3.621 1.00 97.19 219 VAL A O 1
ATOM 1583 N N . LEU A 1 220 ? -9.753 10.812 2.475 1.00 98.06 220 LEU A N 1
ATOM 1584 C CA . LEU A 1 220 ? -10.583 11.234 3.610 1.00 98.06 220 LEU A CA 1
ATOM 1585 C C . LEU A 1 220 ? -11.575 10.142 4.005 1.00 98.06 220 LEU A C 1
ATOM 1587 O O . LEU A 1 220 ? -11.709 9.827 5.183 1.00 98.06 220 LEU A O 1
ATOM 1591 N N . GLY A 1 221 ? -12.228 9.532 3.015 1.00 97.75 221 GLY A N 1
ATOM 1592 C CA . GLY A 1 221 ? -13.133 8.411 3.227 1.00 97.75 221 GLY A CA 1
ATOM 1593 C C . GLY A 1 221 ? -12.399 7.201 3.790 1.00 97.75 221 GLY A C 1
ATOM 1594 O O . GLY A 1 221 ? -12.877 6.614 4.749 1.00 97.75 221 GLY A O 1
ATOM 1595 N N . GLY A 1 222 ? -11.211 6.867 3.277 1.00 97.31 222 GLY A N 1
ATOM 1596 C CA . GLY A 1 222 ? -10.392 5.776 3.810 1.00 97.31 222 GLY A CA 1
ATOM 1597 C C . GLY A 1 222 ? -9.988 5.991 5.270 1.00 97.31 222 GLY A C 1
ATOM 1598 O O . GLY A 1 222 ? -10.133 5.078 6.078 1.00 97.31 222 GLY A O 1
ATOM 1599 N N . ALA A 1 223 ? -9.540 7.198 5.631 1.00 97.25 223 ALA A N 1
ATOM 1600 C CA . ALA A 1 223 ? -9.188 7.533 7.012 1.00 97.25 223 ALA A CA 1
ATOM 1601 C C . ALA A 1 223 ? -10.413 7.503 7.945 1.00 97.25 223 ALA A C 1
ATOM 1603 O O . ALA A 1 223 ? -10.337 6.948 9.040 1.00 97.25 223 ALA A O 1
ATOM 1604 N N . ALA A 1 224 ? -11.557 8.032 7.498 1.00 98.00 224 ALA A N 1
ATOM 1605 C CA . ALA A 1 224 ? -12.809 7.983 8.253 1.00 98.00 224 ALA A CA 1
ATOM 1606 C C . ALA A 1 224 ? -13.309 6.542 8.443 1.00 98.00 224 ALA A C 1
ATOM 1608 O O . ALA A 1 224 ? -13.660 6.156 9.553 1.00 98.00 224 ALA A O 1
ATOM 1609 N N . VAL A 1 225 ? -13.284 5.725 7.386 1.00 98.12 225 VAL A N 1
ATOM 1610 C CA . VAL A 1 225 ? -13.617 4.293 7.436 1.00 98.12 225 VAL A CA 1
ATOM 1611 C C . VAL A 1 225 ? -12.684 3.555 8.394 1.00 98.12 225 VAL A C 1
ATOM 1613 O O . VAL A 1 225 ? -13.161 2.740 9.172 1.00 98.12 225 VAL A O 1
ATOM 1616 N N . GLY A 1 226 ? -11.384 3.867 8.396 1.00 97.38 226 GLY A N 1
ATOM 1617 C CA . GLY A 1 226 ? -10.435 3.325 9.370 1.00 97.38 226 GLY A CA 1
ATOM 1618 C C . GLY A 1 226 ? -10.773 3.717 10.812 1.00 97.38 226 GLY A C 1
ATOM 1619 O O . GLY A 1 226 ? -10.784 2.863 11.690 1.00 97.38 226 GLY A O 1
ATOM 1620 N N . ALA A 1 227 ? -11.133 4.978 11.065 1.00 98.00 227 ALA A N 1
ATOM 1621 C CA . ALA A 1 227 ? -11.546 5.424 12.398 1.00 98.00 227 ALA A CA 1
ATOM 1622 C C . ALA A 1 227 ? -12.842 4.734 12.861 1.00 98.00 227 ALA A C 1
ATOM 1624 O O . ALA A 1 227 ? -12.910 4.246 13.985 1.00 98.00 227 ALA A O 1
ATOM 1625 N N . VAL A 1 228 ? -13.851 4.629 11.990 1.00 98.56 228 VAL A N 1
ATOM 1626 C CA . VAL A 1 228 ? -15.100 3.905 12.287 1.00 98.56 228 VAL A CA 1
ATOM 1627 C C . VAL A 1 228 ? -14.828 2.417 12.499 1.00 98.56 228 VAL A C 1
ATOM 1629 O O . VAL A 1 228 ? -15.395 1.803 13.400 1.00 98.56 228 VAL A O 1
ATOM 1632 N N . HIS A 1 229 ? -13.926 1.828 11.721 1.00 97.81 229 HIS A N 1
ATOM 1633 C CA . HIS A 1 229 ? -13.497 0.457 11.934 1.00 97.81 229 HIS A CA 1
ATOM 1634 C C . HIS A 1 229 ? -12.910 0.263 13.337 1.00 97.81 229 HIS A C 1
ATOM 1636 O O . HIS A 1 229 ? -13.362 -0.627 14.055 1.00 97.81 229 HIS A O 1
ATOM 1642 N N . ILE A 1 230 ? -11.978 1.126 13.749 1.00 97.75 230 ILE A N 1
ATOM 1643 C CA . ILE A 1 230 ? -11.318 1.059 15.057 1.00 97.75 230 ILE A CA 1
ATOM 1644 C C . ILE A 1 230 ? -12.308 1.286 16.210 1.00 97.75 230 ILE A C 1
ATOM 1646 O O . ILE A 1 230 ? -12.250 0.573 17.207 1.00 97.75 230 ILE A O 1
ATOM 1650 N N . LEU A 1 231 ? -13.206 2.269 16.083 1.00 98.31 231 LEU A N 1
ATOM 1651 C CA . LEU A 1 231 ? -14.051 2.762 17.181 1.00 98.31 231 LEU A CA 1
ATOM 1652 C C . LEU A 1 231 ? -15.465 2.177 17.210 1.00 98.31 231 LEU A C 1
ATOM 1654 O O . LEU A 1 231 ? -16.224 2.467 18.131 1.00 98.31 231 LEU A O 1
ATOM 1658 N N . VAL A 1 232 ? -15.873 1.422 16.195 1.00 98.44 232 VAL A N 1
ATOM 1659 C CA . VAL A 1 232 ? -17.253 0.925 16.095 1.00 98.44 232 VAL A CA 1
ATOM 1660 C C . VAL A 1 232 ? -17.271 -0.523 15.644 1.00 98.44 232 VAL A C 1
ATOM 1662 O O . VAL A 1 232 ? -17.673 -1.401 16.404 1.00 98.44 232 VAL A O 1
ATOM 1665 N N . TRP A 1 233 ? -16.827 -0.802 14.417 1.00 98.50 233 TRP A N 1
ATOM 1666 C CA . TRP A 1 233 ? -17.032 -2.128 13.832 1.00 98.50 233 TRP A CA 1
ATOM 1667 C C . TRP A 1 233 ? -16.170 -3.206 14.482 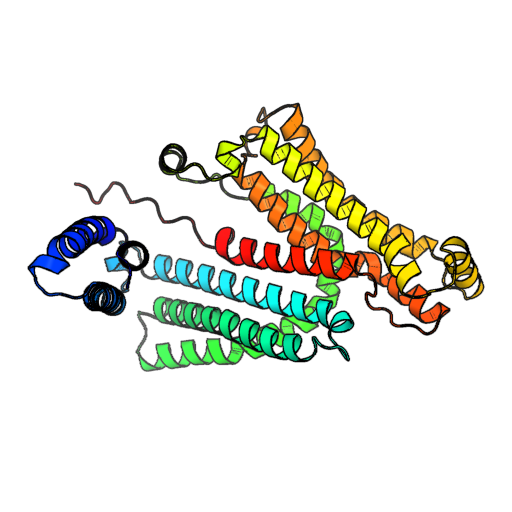1.00 98.50 233 TRP A C 1
ATOM 1669 O O . TRP A 1 233 ? -16.656 -4.316 14.691 1.00 98.50 233 TRP A O 1
ATOM 1679 N N . ASN A 1 234 ? -14.917 -2.895 14.820 1.00 97.31 234 ASN A N 1
ATOM 1680 C CA . ASN A 1 234 ? -14.036 -3.849 15.482 1.00 97.31 234 ASN A CA 1
ATOM 1681 C C . ASN A 1 234 ? -14.488 -4.157 16.924 1.00 97.31 234 ASN A C 1
ATOM 1683 O O . ASN A 1 234 ? -14.642 -5.339 17.222 1.00 97.31 234 ASN A O 1
ATOM 1687 N N . PRO A 1 235 ? -14.817 -3.168 17.786 1.00 98.12 235 PRO A N 1
ATOM 1688 C CA . PRO A 1 235 ? -15.394 -3.444 19.105 1.00 98.12 235 PRO A CA 1
ATOM 1689 C C . PRO A 1 235 ? -16.653 -4.320 19.057 1.00 98.12 235 PRO A C 1
ATOM 1691 O O . PRO A 1 235 ? -16.715 -5.336 19.746 1.00 98.12 235 PRO A O 1
ATOM 1694 N N . LEU A 1 236 ? -17.611 -3.989 18.181 1.00 98.38 236 LEU A N 1
ATOM 1695 C CA . LEU A 1 236 ? -18.845 -4.768 18.011 1.00 98.38 236 LEU A CA 1
ATOM 1696 C C . LEU A 1 236 ? -18.588 -6.201 17.525 1.00 98.38 236 LEU A C 1
ATOM 1698 O O . LEU A 1 236 ? -19.330 -7.114 17.874 1.00 98.38 236 LEU A O 1
ATOM 1702 N N . SER A 1 237 ? -17.542 -6.407 16.720 1.00 96.94 237 SER A N 1
ATOM 1703 C CA . SER A 1 237 ? -17.172 -7.743 16.236 1.00 96.94 237 SER A CA 1
ATOM 1704 C C . SER A 1 237 ? -16.442 -8.567 17.300 1.00 96.94 237 SER A C 1
ATOM 1706 O O . SER A 1 237 ? -16.551 -9.789 17.299 1.00 96.94 237 SER A O 1
ATOM 1708 N N . LYS A 1 238 ? -15.698 -7.916 18.204 1.00 95.56 238 LYS A N 1
ATOM 1709 C CA . LYS A 1 238 ? -14.954 -8.579 19.286 1.00 95.56 238 LYS A CA 1
ATOM 1710 C C . LYS A 1 238 ? -15.837 -9.040 20.434 1.00 95.56 238 LYS A C 1
ATOM 1712 O O . LYS A 1 238 ? -15.537 -10.059 21.048 1.00 95.56 238 LYS A O 1
ATOM 1717 N N . VAL A 1 239 ? -16.890 -8.285 20.735 1.00 97.62 239 VAL A N 1
ATOM 1718 C CA . VAL A 1 239 ? -17.782 -8.557 21.867 1.00 97.62 239 VAL A CA 1
ATOM 1719 C C . VAL A 1 239 ? -19.216 -8.705 21.354 1.00 97.62 239 VAL A C 1
ATOM 1721 O O . VAL A 1 239 ? -20.052 -7.821 21.559 1.00 97.62 239 VAL A O 1
ATOM 1724 N N . PRO A 1 240 ? -19.513 -9.799 20.625 1.00 96.56 240 PRO A N 1
ATOM 1725 C CA . PRO A 1 240 ? -20.842 -10.007 20.074 1.00 96.56 240 PRO A CA 1
ATOM 1726 C C . PRO A 1 240 ? -21.875 -10.129 21.200 1.00 96.56 240 PRO A C 1
ATOM 1728 O O . PRO A 1 240 ? -21.646 -10.802 22.202 1.00 96.56 240 PRO A O 1
ATOM 1731 N N . GLY A 1 241 ? -23.032 -9.493 21.013 1.00 96.50 241 GLY A N 1
ATOM 1732 C CA . GLY A 1 241 ? -24.144 -9.525 21.968 1.00 96.50 241 GLY A CA 1
ATOM 1733 C C . GLY A 1 241 ? -24.244 -8.311 22.893 1.00 96.50 241 GLY A C 1
ATOM 1734 O O . GLY A 1 241 ? -25.276 -8.163 23.537 1.00 96.50 241 GLY A O 1
ATOM 1735 N N . LEU A 1 242 ? -23.242 -7.424 22.914 1.00 98.25 242 LEU A N 1
ATOM 1736 C CA . LEU A 1 242 ? -23.323 -6.132 23.602 1.00 98.25 242 LEU A CA 1
ATOM 1737 C C . LEU A 1 242 ? -23.472 -4.975 22.613 1.00 98.25 242 LEU A C 1
ATOM 1739 O O . LEU A 1 242 ? -22.900 -4.979 21.518 1.00 98.25 242 LEU A O 1
ATOM 1743 N N . ALA A 1 243 ? -24.216 -3.949 23.017 1.00 98.31 243 ALA A N 1
ATOM 1744 C CA . ALA A 1 243 ? -24.248 -2.679 22.310 1.00 98.31 243 ALA A CA 1
ATOM 1745 C C . ALA A 1 243 ? -22.952 -1.886 22.563 1.00 98.31 243 ALA A C 1
ATOM 1747 O O . ALA A 1 243 ? -22.335 -1.980 23.622 1.00 98.31 243 ALA A O 1
ATOM 1748 N N . LEU A 1 244 ? -22.552 -1.033 21.612 1.00 98.25 244 LEU A N 1
ATOM 1749 C CA . LEU A 1 244 ? -21.316 -0.243 21.726 1.00 98.25 244 LEU A CA 1
ATOM 1750 C C . LEU A 1 244 ? -21.215 0.590 23.028 1.00 98.25 244 LEU A C 1
ATOM 1752 O O . LEU A 1 244 ? -20.138 0.598 23.625 1.00 98.25 244 LEU A O 1
ATOM 1756 N N . PRO A 1 245 ? -22.285 1.256 23.519 1.00 98.44 245 PRO A N 1
ATOM 1757 C CA . PRO A 1 245 ? -22.221 1.975 24.793 1.00 98.44 245 PRO A CA 1
ATOM 1758 C C . PRO A 1 245 ? -21.957 1.060 25.994 1.00 98.44 245 PRO A C 1
ATOM 1760 O O . PRO A 1 245 ? -21.250 1.460 26.912 1.00 98.44 245 PRO A O 1
ATOM 1763 N N . GLU A 1 246 ? -22.480 -0.169 25.979 1.00 98.56 246 GLU A N 1
ATOM 1764 C CA . GLU A 1 246 ? -22.273 -1.155 27.047 1.00 98.56 246 GLU A CA 1
ATOM 1765 C C . GLU A 1 246 ? -20.832 -1.663 27.047 1.00 98.56 246 GLU A C 1
ATOM 1767 O O . GLU A 1 246 ? -20.237 -1.814 28.112 1.00 98.56 246 GLU A O 1
ATOM 1772 N N . ILE A 1 247 ? -20.250 -1.860 25.856 1.00 98.44 247 ILE A N 1
ATOM 1773 C CA . ILE A 1 247 ? -18.833 -2.208 25.705 1.00 98.44 247 ILE A CA 1
ATOM 1774 C C . ILE A 1 247 ? -17.971 -1.128 26.366 1.00 98.44 247 ILE A C 1
ATOM 1776 O O . ILE A 1 247 ? -17.144 -1.438 27.219 1.00 98.44 247 ILE A O 1
ATOM 1780 N N . TYR A 1 248 ? -18.191 0.144 26.025 1.00 98.38 248 TYR A N 1
ATOM 1781 C CA . TYR A 1 248 ? -17.398 1.247 26.573 1.00 98.38 248 TYR A CA 1
ATOM 1782 C C . TYR A 1 248 ? -17.647 1.522 28.057 1.00 98.38 248 TYR A C 1
ATOM 1784 O O . TYR A 1 248 ? -16.701 1.888 28.755 1.00 98.38 248 TYR A O 1
ATOM 1792 N N . ALA A 1 249 ? -18.867 1.309 28.553 1.00 98.31 249 ALA A N 1
ATOM 1793 C CA . ALA A 1 249 ? -19.158 1.379 29.983 1.00 98.31 249 ALA A CA 1
ATOM 1794 C C . ALA A 1 249 ? -18.386 0.297 30.754 1.00 98.31 249 ALA A C 1
ATOM 1796 O O . ALA A 1 249 ? -17.624 0.615 31.660 1.00 98.31 249 ALA A O 1
ATOM 1797 N N . GLN A 1 250 ? -18.475 -0.962 30.319 1.00 98.25 250 GLN A N 1
ATOM 1798 C CA . GLN A 1 250 ? -17.756 -2.066 30.959 1.00 98.25 250 GLN A CA 1
ATOM 1799 C C . GLN A 1 250 ? -16.232 -1.936 30.865 1.00 98.25 250 GLN A C 1
ATOM 1801 O O . GLN A 1 250 ? -15.520 -2.356 31.773 1.00 98.25 250 GLN A O 1
ATOM 1806 N N . MET A 1 251 ? -15.716 -1.365 29.774 1.00 98.31 251 MET A N 1
ATOM 1807 C CA . MET A 1 251 ? -14.301 -1.014 29.664 1.00 98.31 251 MET A CA 1
ATOM 1808 C C . MET A 1 251 ? -13.896 0.006 30.734 1.00 98.31 251 MET A C 1
ATOM 1810 O O . MET A 1 251 ? -12.905 -0.197 31.431 1.00 98.31 251 MET A O 1
ATOM 1814 N N . ALA A 1 252 ? -14.681 1.073 30.911 1.00 98.06 252 ALA A N 1
ATOM 1815 C CA . ALA A 1 252 ? -14.425 2.073 31.944 1.00 98.06 252 ALA A CA 1
ATOM 1816 C C . ALA A 1 252 ? -14.493 1.472 33.360 1.00 98.06 252 ALA A C 1
ATOM 1818 O O . ALA A 1 252 ? -13.601 1.733 34.165 1.00 98.06 252 ALA A O 1
ATOM 1819 N N . ASP A 1 253 ? -15.476 0.606 33.630 1.00 98.19 253 ASP A N 1
ATOM 1820 C CA . ASP A 1 253 ? -15.627 -0.094 34.915 1.00 98.19 253 ASP A CA 1
ATOM 1821 C C . ASP A 1 253 ? -14.429 -1.004 35.239 1.00 98.19 253 ASP A C 1
ATOM 1823 O O . ASP A 1 253 ? -14.122 -1.249 36.405 1.00 98.19 2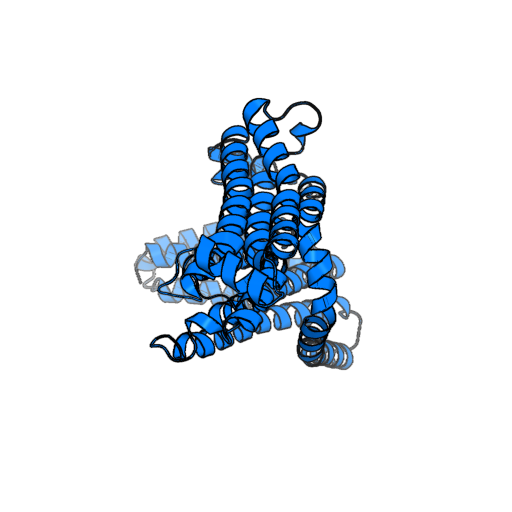53 ASP A O 1
ATOM 1827 N N . ARG A 1 254 ? -13.722 -1.488 34.209 1.00 97.44 254 ARG A N 1
ATOM 1828 C CA . ARG A 1 254 ? -12.518 -2.325 34.330 1.00 97.44 254 ARG A CA 1
ATOM 1829 C C . ARG A 1 254 ? -11.204 -1.544 34.284 1.00 97.44 254 ARG A C 1
ATOM 1831 O O . ARG A 1 254 ? -10.144 -2.157 34.246 1.00 97.44 254 ARG A O 1
ATOM 1838 N N . GLY A 1 255 ? -11.255 -0.213 34.320 1.00 97.38 255 GLY A N 1
ATOM 1839 C CA . GLY A 1 255 ? -10.057 0.631 34.302 1.00 97.38 255 GLY A CA 1
ATOM 1840 C C . GLY A 1 255 ? -9.439 0.828 32.915 1.00 97.38 255 GLY A C 1
ATOM 1841 O O . GLY A 1 255 ? -8.337 1.358 32.820 1.00 97.38 255 GLY A O 1
ATOM 1842 N N . GLU A 1 256 ? -10.163 0.480 31.849 1.00 97.00 256 GLU A N 1
ATOM 1843 C CA . GLU A 1 256 ? -9.732 0.564 30.449 1.00 97.00 256 GLU A CA 1
ATOM 1844 C C . GLU A 1 256 ? -10.550 1.606 29.656 1.00 97.00 256 GLU A C 1
ATOM 1846 O O . GLU A 1 256 ? -11.162 1.282 28.639 1.00 97.00 256 GLU A O 1
ATOM 1851 N N . PRO A 1 257 ? -10.647 2.879 30.091 1.00 95.06 257 PRO A N 1
ATOM 1852 C CA . PRO A 1 257 ? -11.551 3.839 29.464 1.00 95.06 257 PRO A CA 1
ATOM 1853 C C . PRO A 1 257 ? -11.237 4.041 27.973 1.00 95.06 257 PRO A C 1
ATOM 1855 O O . PRO A 1 257 ? -10.097 4.268 27.575 1.00 95.06 257 PRO A O 1
ATOM 1858 N N . ALA A 1 258 ? -12.277 4.065 27.137 1.00 94.12 258 ALA A N 1
ATOM 1859 C CA . ALA A 1 258 ? -12.133 4.201 25.684 1.00 94.12 258 ALA A CA 1
ATOM 1860 C C . ALA A 1 258 ? -11.591 5.574 25.227 1.00 94.12 258 ALA A C 1
ATOM 1862 O O . ALA A 1 258 ? -11.120 5.704 24.100 1.00 94.12 258 ALA A O 1
ATOM 1863 N N . GLY A 1 259 ? -11.655 6.607 26.076 1.00 94.31 259 GLY A N 1
ATOM 1864 C CA . GLY A 1 259 ? -11.300 7.991 25.731 1.00 94.31 259 GLY A CA 1
ATOM 1865 C C . GLY A 1 259 ? -9.874 8.164 25.180 1.00 94.31 259 GLY A C 1
ATOM 1866 O O . GLY A 1 259 ? -9.726 8.645 24.054 1.00 94.31 259 GLY A O 1
ATOM 1867 N N . PRO A 1 260 ? -8.820 7.757 25.915 1.00 92.88 260 PRO A N 1
ATOM 1868 C CA . PRO A 1 260 ? -7.439 7.806 25.428 1.00 92.88 260 PRO A CA 1
ATOM 1869 C C . PRO A 1 260 ? -7.218 7.032 24.121 1.00 92.88 260 PRO A C 1
ATOM 1871 O O . PRO A 1 260 ? -6.605 7.552 23.186 1.00 92.88 260 PRO A O 1
ATOM 1874 N N . ALA A 1 261 ? -7.776 5.823 24.018 1.00 92.25 261 ALA A N 1
ATOM 1875 C CA . ALA A 1 261 ? -7.686 4.999 22.816 1.00 92.25 261 ALA A CA 1
ATOM 1876 C C . ALA A 1 261 ? -8.385 5.656 21.609 1.00 92.25 261 ALA A C 1
ATOM 1878 O O . ALA A 1 261 ? -7.854 5.661 20.495 1.00 92.25 261 ALA A O 1
ATOM 1879 N N . ALA A 1 262 ? -9.546 6.276 21.836 1.00 95.62 262 ALA A N 1
ATOM 1880 C CA . ALA A 1 262 ? -10.275 7.024 20.820 1.00 95.62 262 ALA A CA 1
ATOM 1881 C C . ALA A 1 262 ? -9.497 8.253 20.342 1.00 95.62 262 ALA A C 1
ATOM 1883 O O . ALA A 1 262 ? -9.418 8.498 19.137 1.00 95.62 262 ALA A O 1
ATOM 1884 N N . ALA A 1 263 ? -8.863 8.991 21.257 1.00 94.31 263 ALA A N 1
ATOM 1885 C CA . ALA A 1 263 ? -8.012 10.121 20.901 1.00 94.31 263 ALA A CA 1
ATOM 1886 C C . ALA A 1 263 ? -6.861 9.685 19.981 1.00 94.31 263 ALA A C 1
ATOM 1888 O O . ALA A 1 263 ? -6.590 10.349 18.982 1.00 94.31 263 ALA A O 1
ATOM 1889 N N . TYR A 1 264 ? -6.236 8.537 20.258 1.00 91.94 264 TYR A N 1
ATOM 1890 C CA . TYR A 1 264 ? -5.159 8.000 19.427 1.00 91.94 264 TYR A CA 1
ATOM 1891 C C . TYR A 1 264 ? -5.624 7.661 18.001 1.00 91.94 264 TYR A C 1
ATOM 1893 O O . TYR A 1 264 ? -4.996 8.077 17.023 1.00 91.94 264 TYR A O 1
ATOM 1901 N N . ALA A 1 265 ? -6.770 6.988 17.868 1.00 94.88 265 ALA A N 1
ATOM 1902 C CA . ALA A 1 265 ? -7.367 6.670 16.571 1.00 94.88 265 ALA A CA 1
ATOM 1903 C C . ALA A 1 265 ? -7.739 7.933 15.771 1.00 94.88 265 ALA A C 1
ATOM 1905 O O . ALA A 1 265 ? -7.526 8.000 14.559 1.00 94.88 265 ALA A O 1
ATOM 1906 N N . LEU A 1 266 ? -8.261 8.961 16.445 1.00 96.19 266 LEU A N 1
ATOM 1907 C CA . LEU A 1 266 ? -8.619 10.230 15.813 1.00 96.19 266 LEU A CA 1
ATOM 1908 C C . LEU A 1 266 ? -7.388 11.033 15.389 1.00 96.19 266 LEU A C 1
ATOM 1910 O O . LEU A 1 266 ? -7.385 11.583 14.289 1.00 96.19 266 LEU A O 1
ATOM 1914 N N . VAL A 1 267 ? -6.330 11.068 16.206 1.00 93.75 267 VAL A N 1
ATOM 1915 C CA . VAL A 1 267 ? -5.049 11.692 15.837 1.00 93.75 267 VAL A CA 1
ATOM 1916 C C . VAL A 1 267 ? -4.468 11.011 14.603 1.00 93.75 267 VAL A C 1
ATOM 1918 O O . VAL A 1 267 ? -4.096 11.695 13.650 1.00 93.75 267 VAL A O 1
ATOM 1921 N N . TRP A 1 268 ? -4.460 9.676 14.576 1.00 94.75 268 TRP A N 1
ATOM 1922 C CA . TRP A 1 268 ? -4.047 8.908 13.404 1.00 94.75 268 TRP A CA 1
ATOM 1923 C C . TRP A 1 268 ? -4.855 9.274 12.155 1.00 94.75 268 TRP A C 1
ATOM 1925 O O . TRP A 1 268 ? -4.276 9.582 11.115 1.00 94.75 268 TRP A O 1
ATOM 1935 N N . ALA A 1 269 ? -6.187 9.289 12.247 1.00 96.00 269 ALA A N 1
ATOM 1936 C CA . ALA A 1 269 ? -7.041 9.633 11.114 1.00 96.00 269 ALA A CA 1
ATOM 1937 C C . ALA A 1 269 ? -6.806 11.082 10.648 1.00 96.00 269 ALA A C 1
ATOM 1939 O O . ALA A 1 269 ? -6.747 11.358 9.446 1.00 96.00 269 ALA A O 1
ATOM 1940 N N . ALA A 1 270 ? -6.604 12.004 11.593 1.00 94.94 270 ALA A N 1
ATOM 1941 C CA . ALA A 1 270 ? -6.357 13.413 11.322 1.00 94.94 270 ALA A CA 1
ATOM 1942 C C . ALA A 1 270 ? -5.045 13.658 10.564 1.00 94.94 270 ALA A C 1
ATOM 1944 O O . ALA A 1 270 ? -4.972 14.611 9.785 1.00 94.94 270 ALA A O 1
ATOM 1945 N N . THR A 1 271 ? -4.026 12.799 10.697 1.00 94.12 271 THR A N 1
ATOM 1946 C CA . THR A 1 271 ? -2.760 12.993 9.963 1.00 94.12 271 THR A CA 1
ATOM 1947 C C . THR A 1 271 ? -2.910 12.824 8.448 1.00 94.12 271 THR A C 1
ATOM 1949 O O . THR A 1 271 ? -2.094 13.348 7.685 1.00 94.12 271 THR A O 1
ATOM 1952 N N . TRP A 1 272 ? -3.985 12.173 7.988 1.00 95.50 272 TRP A N 1
ATOM 1953 C CA . TRP A 1 272 ? -4.337 12.027 6.571 1.00 95.50 272 TRP A CA 1
ATOM 1954 C C . TRP A 1 272 ? -5.142 13.205 6.010 1.00 95.50 272 TRP A C 1
ATOM 1956 O O . TRP A 1 272 ? -5.154 13.420 4.792 1.00 95.50 272 TRP A O 1
ATOM 1966 N N . ALA A 1 273 ? -5.781 13.999 6.875 1.00 95.31 273 ALA A N 1
ATOM 1967 C CA . ALA A 1 273 ? -6.634 15.110 6.465 1.00 95.31 273 ALA A CA 1
ATOM 1968 C C . ALA A 1 273 ? -5.905 16.156 5.596 1.00 95.31 273 ALA A C 1
ATOM 1970 O O . ALA A 1 273 ? -6.463 16.521 4.558 1.00 95.31 273 ALA A O 1
ATOM 1971 N N . PRO A 1 274 ? -4.657 16.586 5.890 1.00 94.62 274 PRO A N 1
ATOM 1972 C CA . PRO A 1 274 ? -3.945 17.545 5.043 1.00 94.62 274 PRO A CA 1
ATOM 1973 C C . PRO A 1 274 ? -3.808 17.095 3.583 1.00 94.62 274 PRO A C 1
ATOM 1975 O O . PRO A 1 274 ? -3.978 17.902 2.669 1.00 94.62 274 PRO A O 1
ATOM 1978 N N . LEU A 1 275 ? -3.550 15.804 3.340 1.00 94.38 275 LEU A N 1
ATOM 1979 C CA . LEU A 1 275 ? -3.435 15.260 1.984 1.00 94.38 275 LEU A CA 1
ATOM 1980 C C . LEU A 1 275 ? -4.786 15.260 1.260 1.00 94.38 275 LEU A C 1
ATOM 1982 O O . LEU A 1 275 ? -4.875 15.674 0.103 1.00 94.38 275 LEU A O 1
ATOM 1986 N N . GLY A 1 276 ? -5.840 14.813 1.945 1.00 96.06 276 GLY A N 1
ATOM 1987 C CA . GLY A 1 276 ? -7.191 14.797 1.393 1.00 96.06 276 GLY A CA 1
ATOM 1988 C C . GLY A 1 276 ? -7.708 16.201 1.071 1.00 96.06 276 GLY A C 1
ATOM 1989 O O . GLY A 1 276 ? -8.240 16.429 -0.016 1.00 96.06 276 GLY A O 1
ATOM 1990 N N . LEU A 1 277 ? -7.466 17.165 1.963 1.00 95.94 277 LEU A N 1
ATOM 1991 C CA . LEU A 1 277 ? -7.806 18.574 1.763 1.00 95.94 277 LEU A CA 1
ATOM 1992 C C . LEU A 1 277 ? -6.998 19.206 0.623 1.00 95.94 277 LEU A C 1
ATOM 1994 O O . LEU A 1 277 ? -7.555 19.966 -0.167 1.00 95.94 277 LEU A O 1
ATOM 1998 N N . LEU A 1 278 ? -5.718 18.852 0.467 1.00 94.19 278 LEU A N 1
ATOM 1999 C CA . LEU A 1 278 ? -4.898 19.290 -0.667 1.00 94.19 278 LEU A CA 1
ATOM 2000 C C . LEU A 1 278 ? -5.478 18.810 -2.009 1.00 94.19 278 LEU A C 1
ATOM 2002 O O . LEU A 1 278 ? -5.529 19.567 -2.987 1.00 94.19 278 LEU A O 1
ATOM 2006 N N . PHE A 1 279 ? -5.938 17.560 -2.072 1.00 95.81 279 PHE A N 1
ATOM 2007 C CA . PHE A 1 279 ? -6.600 17.031 -3.264 1.00 95.81 279 PHE A CA 1
ATOM 2008 C C . PHE A 1 279 ? -7.961 17.680 -3.496 1.00 95.81 279 PHE A C 1
ATOM 2010 O O . PHE A 1 279 ? -8.255 18.066 -4.627 1.00 95.81 279 PHE A O 1
ATOM 2017 N N . LEU A 1 280 ? -8.747 17.901 -2.445 1.00 96.94 280 LEU A N 1
ATOM 2018 C CA . LEU A 1 280 ? -10.030 18.588 -2.555 1.00 96.94 280 LEU A CA 1
ATOM 2019 C C . LEU A 1 280 ? -9.856 20.025 -3.072 1.00 96.94 280 LEU A C 1
ATOM 2021 O O . LEU A 1 280 ? -10.524 20.423 -4.026 1.00 96.94 280 LEU A O 1
ATOM 2025 N N . ALA A 1 281 ? -8.888 20.771 -2.536 1.00 94.81 281 ALA A N 1
ATOM 2026 C CA . ALA A 1 281 ? -8.539 22.104 -3.020 1.00 94.81 281 ALA A CA 1
ATOM 2027 C C . ALA A 1 281 ? -8.133 22.079 -4.504 1.00 94.81 281 ALA A C 1
ATOM 2029 O O . ALA A 1 281 ? -8.567 22.923 -5.290 1.00 94.81 281 ALA A O 1
ATOM 2030 N N . THR A 1 282 ? -7.366 21.066 -4.923 1.00 94.62 282 THR A N 1
ATOM 2031 C CA . THR A 1 282 ? -6.985 20.877 -6.332 1.00 94.62 282 THR A CA 1
ATOM 2032 C C . THR A 1 282 ? -8.186 20.538 -7.222 1.00 94.62 282 THR A C 1
ATOM 2034 O O . THR A 1 282 ? -8.230 20.965 -8.379 1.00 94.62 282 THR A O 1
ATOM 2037 N N . ALA A 1 283 ? -9.178 19.808 -6.708 1.00 96.19 283 ALA A N 1
ATOM 2038 C CA . ALA A 1 283 ? -10.410 19.496 -7.428 1.00 96.19 283 ALA A CA 1
ATOM 2039 C C . ALA A 1 283 ? -11.265 20.750 -7.669 1.00 96.19 283 ALA A C 1
ATOM 2041 O O . ALA A 1 283 ? -11.707 20.979 -8.796 1.00 96.19 283 ALA A O 1
ATOM 2042 N N . VAL A 1 284 ? -11.435 21.579 -6.634 1.00 96.25 284 VAL A N 1
ATOM 2043 C CA . VAL A 1 284 ? -12.280 22.785 -6.657 1.00 96.25 284 VAL A CA 1
ATOM 2044 C C . VAL A 1 284 ? -11.612 23.922 -7.434 1.00 96.25 284 VAL A C 1
ATOM 2046 O O . VAL A 1 284 ? -12.154 24.430 -8.415 1.00 96.25 284 VAL A O 1
ATOM 2049 N N . VAL A 1 285 ? -10.394 24.304 -7.044 1.00 93.69 285 VAL A N 1
ATOM 2050 C CA . VAL A 1 285 ? -9.692 25.467 -7.616 1.00 93.69 285 VAL A CA 1
ATOM 2051 C C . VAL A 1 285 ? -9.053 25.119 -8.965 1.00 93.69 285 VAL A C 1
ATOM 2053 O O . VAL A 1 285 ? -8.953 25.955 -9.871 1.00 93.69 285 VAL A O 1
ATOM 2056 N N . GLY A 1 286 ? -8.685 23.851 -9.160 1.00 89.19 286 GLY A N 1
ATOM 2057 C CA . GLY A 1 286 ? -7.872 23.395 -10.281 1.00 89.19 286 GLY A CA 1
ATOM 2058 C C . GLY A 1 286 ? -6.368 23.535 -10.027 1.00 89.19 286 GLY A C 1
ATOM 2059 O O . GLY A 1 286 ? -5.904 23.959 -8.972 1.00 89.19 286 GLY A O 1
ATOM 2060 N N . ASN A 1 287 ? -5.586 23.185 -11.045 1.00 83.81 287 ASN A N 1
ATOM 2061 C CA . ASN A 1 287 ? -4.132 23.328 -11.064 1.00 83.81 287 ASN A CA 1
ATOM 2062 C C . ASN A 1 287 ? -3.795 24.808 -11.354 1.00 83.81 287 ASN A C 1
ATOM 2064 O O . ASN A 1 287 ? -3.771 25.262 -12.492 1.00 83.81 287 ASN A O 1
ATOM 2068 N N . ARG A 1 288 ? -3.640 25.614 -10.300 1.00 86.81 288 ARG A N 1
ATOM 2069 C CA . ARG A 1 288 ? -3.237 27.031 -10.370 1.00 86.81 288 ARG A CA 1
ATOM 2070 C C . ARG A 1 288 ? -2.234 27.341 -9.259 1.00 86.81 288 ARG A C 1
ATOM 2072 O O . ARG A 1 288 ? -2.176 26.624 -8.264 1.00 86.81 288 ARG A O 1
ATOM 2079 N N . GLY A 1 289 ? -1.409 28.373 -9.451 1.00 88.69 289 GLY A N 1
ATOM 2080 C CA . GLY A 1 289 ? -0.370 28.762 -8.488 1.00 88.69 289 GLY A CA 1
ATOM 2081 C C . GLY A 1 289 ? 0.547 27.597 -8.091 1.00 88.69 289 GLY A C 1
ATOM 2082 O O . GLY A 1 289 ? 1.068 26.881 -8.950 1.00 88.69 289 GLY A O 1
ATOM 2083 N N . THR A 1 290 ? 0.706 27.380 -6.786 1.00 84.88 290 THR A N 1
ATOM 2084 C CA . THR A 1 290 ? 1.502 26.282 -6.212 1.00 84.88 290 THR A CA 1
ATOM 2085 C C . THR A 1 290 ? 0.939 24.893 -6.547 1.00 84.88 290 THR A C 1
ATOM 2087 O O . THR A 1 290 ? 1.714 23.951 -6.728 1.00 84.88 290 THR A O 1
ATOM 2090 N N . LEU A 1 291 ? -0.380 24.763 -6.754 1.00 86.50 291 LEU A N 1
ATOM 2091 C CA . LEU A 1 291 ? -1.053 23.505 -7.117 1.00 86.50 291 LEU A CA 1
ATOM 2092 C C . LEU A 1 291 ? -0.778 23.062 -8.561 1.00 86.50 291 LEU A C 1
ATOM 2094 O O . LEU A 1 291 ? -1.089 21.928 -8.921 1.00 86.50 291 LEU A O 1
ATOM 2098 N N . ARG A 1 292 ? -0.143 23.898 -9.401 1.00 85.44 292 ARG A N 1
ATOM 2099 C CA . ARG A 1 292 ? 0.272 23.496 -10.762 1.00 85.44 292 ARG A CA 1
ATOM 2100 C C . ARG A 1 292 ? 1.187 22.272 -10.771 1.00 85.44 292 ARG A C 1
ATOM 2102 O O . ARG A 1 292 ? 1.260 21.564 -11.774 1.00 85.44 292 ARG A O 1
ATOM 2109 N N . ARG A 1 293 ? 1.868 22.011 -9.650 1.00 83.62 293 ARG A N 1
ATOM 2110 C CA . ARG A 1 293 ? 2.723 20.835 -9.457 1.00 83.62 293 ARG A CA 1
ATOM 2111 C C . ARG A 1 293 ? 1.930 19.530 -9.338 1.00 83.62 293 ARG A C 1
ATOM 2113 O O . ARG A 1 293 ? 2.495 18.475 -9.614 1.00 83.62 293 ARG A O 1
ATOM 2120 N N . LEU A 1 294 ? 0.649 19.575 -8.970 1.00 86.50 294 LEU A N 1
ATOM 2121 C CA . LEU A 1 294 ? -0.206 18.400 -8.790 1.00 86.50 294 LEU A CA 1
ATOM 2122 C C . LEU A 1 294 ? -0.935 18.056 -10.092 1.00 86.50 294 LEU A C 1
ATOM 2124 O O . LEU A 1 294 ? -2.048 18.504 -10.356 1.00 86.50 294 LEU A O 1
ATOM 2128 N N . ASP A 1 295 ? -0.293 17.247 -10.932 1.00 87.62 295 ASP A N 1
ATOM 2129 C CA . ASP A 1 295 ? -0.965 16.641 -12.081 1.00 87.62 295 ASP A CA 1
ATOM 2130 C C . ASP A 1 295 ? -1.754 15.380 -11.686 1.00 87.62 295 ASP A C 1
ATOM 2132 O O . ASP A 1 295 ? -1.509 14.763 -10.646 1.00 87.62 295 ASP A O 1
ATOM 2136 N N . ALA A 1 296 ? -2.689 14.964 -12.545 1.00 88.50 296 ALA A N 1
ATOM 2137 C CA . ALA A 1 296 ? -3.526 13.789 -12.304 1.00 88.50 296 ALA A CA 1
ATOM 2138 C C . ALA A 1 296 ? -2.723 12.519 -11.950 1.00 88.50 296 ALA A C 1
ATOM 2140 O O . ALA A 1 296 ? -3.154 11.708 -11.137 1.00 88.50 296 ALA A O 1
ATOM 2141 N N . ARG A 1 297 ? -1.529 12.321 -12.528 1.00 85.19 297 ARG A N 1
ATOM 2142 C CA . ARG A 1 297 ? -0.723 11.119 -12.257 1.00 85.19 297 ARG A CA 1
ATOM 2143 C C . ARG A 1 297 ? -0.078 11.175 -10.879 1.00 85.19 297 ARG A C 1
ATOM 2145 O O . ARG A 1 297 ? -0.048 10.151 -10.204 1.00 85.19 297 ARG A O 1
ATOM 2152 N N . ARG A 1 298 ? 0.449 12.329 -10.469 1.00 86.94 298 ARG A N 1
ATOM 2153 C CA . ARG A 1 298 ? 0.999 12.532 -9.121 1.00 86.94 298 ARG A CA 1
ATOM 2154 C C . ARG A 1 298 ? -0.074 12.311 -8.068 1.00 86.94 298 ARG A C 1
ATOM 2156 O O . ARG A 1 298 ? 0.166 11.556 -7.136 1.00 86.94 298 ARG A O 1
ATOM 2163 N N . ILE A 1 299 ? -1.260 12.877 -8.281 1.00 91.31 299 ILE A N 1
ATOM 2164 C CA . ILE A 1 299 ? -2.414 12.684 -7.398 1.00 91.31 299 ILE A CA 1
ATOM 2165 C C . ILE A 1 299 ? -2.783 11.203 -7.313 1.00 91.31 299 ILE A C 1
ATOM 2167 O O . ILE A 1 299 ? -2.873 10.668 -6.215 1.00 91.31 299 ILE A O 1
ATOM 2171 N N . ALA A 1 300 ? -2.917 10.506 -8.446 1.00 91.25 300 ALA A N 1
ATOM 2172 C CA . ALA A 1 300 ? -3.245 9.080 -8.447 1.00 91.25 300 ALA A CA 1
ATOM 2173 C C . ALA A 1 300 ? -2.186 8.231 -7.718 1.00 91.25 300 ALA A C 1
ATOM 2175 O O . ALA A 1 300 ? -2.525 7.332 -6.955 1.00 91.25 300 ALA A O 1
ATOM 2176 N N . ARG A 1 301 ? -0.894 8.528 -7.913 1.00 89.25 301 ARG A N 1
ATOM 2177 C CA . ARG A 1 301 ? 0.206 7.835 -7.221 1.00 89.25 301 ARG A CA 1
ATOM 2178 C C . ARG A 1 301 ? 0.189 8.093 -5.721 1.00 89.25 301 ARG A C 1
ATOM 2180 O O . ARG A 1 301 ? 0.306 7.150 -4.953 1.00 89.25 301 ARG A O 1
ATOM 2187 N N . ALA A 1 302 ? 0.030 9.348 -5.319 1.00 91.19 302 ALA A N 1
ATOM 2188 C CA . ALA A 1 302 ? -0.055 9.724 -3.917 1.00 91.19 302 ALA A CA 1
ATOM 2189 C C . ALA A 1 302 ? -1.313 9.148 -3.248 1.00 91.19 302 ALA A C 1
ATOM 2191 O O . ALA A 1 302 ? -1.234 8.707 -2.111 1.00 91.19 302 ALA A O 1
ATOM 2192 N N . SER A 1 303 ? -2.431 9.047 -3.973 1.00 94.06 303 SER A N 1
ATOM 2193 C CA . SER A 1 303 ? -3.647 8.376 -3.492 1.00 94.06 303 SER A CA 1
ATOM 2194 C C . SER A 1 303 ? -3.412 6.879 -3.270 1.00 94.06 303 SER A C 1
ATOM 2196 O O . SER A 1 303 ? -3.834 6.349 -2.254 1.00 94.06 303 SER A O 1
ATOM 2198 N N . LEU A 1 304 ? -2.687 6.192 -4.163 1.00 92.69 304 LEU A N 1
ATOM 2199 C CA . LEU A 1 304 ? -2.314 4.784 -3.959 1.00 92.69 304 LEU A CA 1
ATOM 2200 C C . LEU A 1 304 ? -1.380 4.595 -2.756 1.00 92.69 304 LEU A C 1
ATOM 2202 O O . LEU A 1 304 ? -1.557 3.651 -1.991 1.00 92.69 304 LEU A O 1
ATOM 2206 N N . VAL A 1 305 ? -0.407 5.495 -2.575 1.00 91.56 305 VAL A N 1
ATOM 2207 C CA . VAL A 1 305 ? 0.459 5.496 -1.384 1.00 91.56 305 VAL A CA 1
ATOM 2208 C C . VAL A 1 305 ? -0.363 5.732 -0.121 1.00 91.56 305 VAL A C 1
ATOM 2210 O O . VAL A 1 305 ? -0.134 5.058 0.875 1.00 91.56 305 VAL A O 1
ATOM 2213 N N . ALA A 1 306 ? -1.352 6.623 -0.171 1.00 94.25 306 ALA A N 1
ATOM 2214 C CA . ALA A 1 306 ? -2.246 6.864 0.949 1.00 94.25 306 ALA A CA 1
ATOM 2215 C C . ALA A 1 306 ? -3.132 5.653 1.262 1.00 94.25 306 ALA A C 1
ATOM 2217 O O . ALA A 1 306 ? -3.264 5.313 2.424 1.00 94.25 306 ALA A O 1
ATOM 2218 N N . VAL A 1 307 ? -3.677 4.947 0.265 1.00 95.75 307 VAL A N 1
ATOM 2219 C CA . VAL A 1 307 ? -4.441 3.701 0.490 1.00 95.75 307 VAL A CA 1
ATOM 2220 C C . VAL A 1 307 ? -3.572 2.637 1.160 1.00 95.75 307 VAL A C 1
ATOM 2222 O O . VAL A 1 307 ? -3.997 2.020 2.133 1.00 95.75 307 VAL A O 1
ATOM 2225 N N . PHE A 1 308 ? -2.346 2.447 0.661 1.00 92.19 308 PHE A N 1
ATOM 2226 C CA . PHE A 1 308 ? -1.362 1.559 1.278 1.00 92.19 308 PHE A CA 1
ATOM 2227 C C . PHE A 1 308 ? -1.080 1.971 2.729 1.00 92.19 308 PHE A C 1
ATOM 2229 O O . PHE A 1 308 ? -1.173 1.146 3.631 1.00 92.19 308 PHE A O 1
ATOM 2236 N N . GLY A 1 309 ? -0.789 3.253 2.958 1.00 91.62 309 GLY A N 1
ATOM 2237 C CA . GLY A 1 309 ? -0.493 3.781 4.282 1.00 91.62 309 GLY A CA 1
ATOM 2238 C C . GLY A 1 309 ? -1.669 3.664 5.247 1.00 91.62 309 GLY A C 1
ATOM 2239 O O . GLY A 1 309 ? -1.488 3.111 6.318 1.00 91.62 309 GLY A O 1
ATOM 2240 N N . ILE A 1 310 ? -2.873 4.095 4.868 1.00 94.62 310 ILE A N 1
ATOM 2241 C CA . ILE A 1 310 ? -4.080 4.010 5.702 1.00 94.62 310 ILE A CA 1
ATOM 2242 C C . ILE A 1 310 ? -4.327 2.561 6.133 1.00 94.62 310 ILE A C 1
ATOM 2244 O O . ILE A 1 310 ? -4.422 2.292 7.327 1.00 94.62 310 ILE A O 1
ATOM 2248 N N . GLY A 1 311 ? -4.386 1.606 5.198 1.00 92.69 311 GLY A N 1
ATOM 2249 C CA . GLY A 1 311 ? -4.705 0.224 5.570 1.00 92.69 311 GLY A CA 1
ATOM 2250 C C . GLY A 1 311 ? -3.600 -0.481 6.366 1.00 92.69 311 GLY A C 1
ATOM 2251 O O . GLY A 1 311 ? -3.918 -1.318 7.204 1.00 92.69 311 GLY A O 1
ATOM 2252 N N . PHE A 1 312 ? -2.322 -0.123 6.182 1.00 87.19 312 PHE A N 1
ATOM 2253 C CA . PHE A 1 312 ? -1.220 -0.695 6.973 1.00 87.19 312 PHE A CA 1
ATOM 2254 C C . PHE A 1 312 ? -0.843 0.090 8.225 1.00 87.19 312 PHE A C 1
ATOM 2256 O O . PHE A 1 312 ? -0.074 -0.431 9.022 1.00 87.19 312 PHE A O 1
ATOM 2263 N N . THR A 1 313 ? -1.313 1.320 8.426 1.00 91.69 313 THR A N 1
ATOM 2264 C CA . THR A 1 313 ? -1.046 2.073 9.663 1.00 91.69 313 THR A CA 1
ATOM 2265 C C . THR A 1 313 ? -2.276 2.197 10.546 1.00 91.69 313 THR A C 1
ATOM 2267 O O . THR A 1 313 ? -2.135 2.597 11.699 1.00 91.69 313 THR A O 1
ATOM 2270 N N . GLN A 1 314 ? -3.456 1.772 10.080 1.00 92.81 314 GLN A N 1
ATOM 2271 C CA . GLN A 1 314 ? -4.644 1.700 10.932 1.00 92.81 314 GLN A CA 1
ATOM 2272 C C . GLN A 1 314 ? -4.464 0.777 12.142 1.00 92.81 314 GLN A C 1
ATOM 2274 O O . GLN A 1 314 ? -5.003 1.081 13.198 1.00 92.81 314 GLN A O 1
ATOM 2279 N N . TRP A 1 315 ? -3.661 -0.295 12.048 1.00 88.56 315 TRP A N 1
ATOM 2280 C CA . TRP A 1 315 ? -3.376 -1.139 13.216 1.00 88.56 315 TRP A CA 1
ATOM 2281 C C . TRP A 1 315 ? -2.627 -0.357 14.297 1.00 88.56 315 TRP A C 1
ATOM 2283 O O . TRP A 1 315 ? -2.829 -0.623 15.473 1.00 88.56 315 TRP A O 1
ATOM 2293 N N . VAL A 1 316 ? -1.807 0.632 13.909 1.00 89.38 316 VAL A N 1
ATOM 2294 C CA . VAL A 1 316 ? -1.151 1.532 14.858 1.00 89.38 316 VAL A CA 1
ATOM 2295 C C . VAL A 1 316 ? -2.230 2.366 15.537 1.00 89.38 316 VAL A C 1
ATOM 2297 O O . VAL A 1 316 ? -2.360 2.293 16.751 1.00 89.38 316 VAL A O 1
ATOM 2300 N N . GLY A 1 317 ? -3.067 3.070 14.765 1.00 91.19 317 GLY A N 1
ATOM 2301 C CA . GLY A 1 317 ? -4.164 3.887 15.307 1.00 91.19 317 GLY A CA 1
ATOM 2302 C C . GLY A 1 317 ? -5.154 3.105 16.178 1.00 91.19 317 GLY A C 1
ATOM 2303 O O . GLY A 1 317 ? -5.693 3.652 17.135 1.00 91.19 317 GLY A O 1
ATOM 2304 N N . GLY A 1 318 ? -5.363 1.822 15.880 1.00 93.31 318 GLY A N 1
ATOM 2305 C CA . GLY A 1 318 ? -6.247 0.928 16.622 1.00 93.31 318 GLY A CA 1
ATOM 2306 C C . GLY A 1 318 ? -5.588 0.136 17.745 1.00 93.31 318 GLY A C 1
ATOM 2307 O O . GLY A 1 318 ? -6.310 -0.527 18.482 1.00 93.31 318 GLY A O 1
ATOM 2308 N N . PHE A 1 319 ? -4.261 0.197 17.906 1.00 91.94 319 PHE A N 1
ATOM 2309 C CA . PHE A 1 319 ? -3.531 -0.668 18.837 1.00 91.94 319 PHE A CA 1
ATOM 2310 C C . PHE A 1 319 ? -4.024 -0.509 20.279 1.00 91.94 319 PHE A C 1
ATOM 2312 O O . PHE A 1 319 ? -4.382 -1.492 20.921 1.00 91.94 319 PHE A O 1
ATOM 2319 N N . SER A 1 320 ? -4.109 0.737 20.761 1.00 93.69 320 SER A N 1
ATOM 2320 C CA . SER A 1 320 ? -4.571 1.036 22.122 1.00 93.69 320 SER A CA 1
ATOM 2321 C C . SER A 1 320 ? -6.009 0.563 22.353 1.00 93.69 320 SER A C 1
ATOM 2323 O O . SER A 1 320 ? -6.264 -0.100 23.348 1.00 93.69 320 SER A O 1
ATOM 2325 N N . MET A 1 321 ? -6.926 0.814 21.411 1.00 97.19 321 MET A N 1
ATOM 2326 C CA . MET A 1 321 ? -8.316 0.349 21.526 1.00 97.19 321 MET A CA 1
ATOM 2327 C C . MET A 1 321 ? -8.402 -1.182 21.516 1.00 97.19 321 MET A C 1
ATOM 2329 O O . MET A 1 321 ? -9.166 -1.780 22.269 1.00 97.19 321 MET A O 1
ATOM 2333 N N . GLY A 1 322 ? -7.606 -1.823 20.658 1.00 95.75 322 GLY A N 1
ATOM 2334 C CA . GLY A 1 322 ? -7.540 -3.273 20.550 1.00 95.75 322 GLY A CA 1
ATOM 2335 C C . GLY A 1 322 ? -7.118 -3.935 21.858 1.00 95.75 322 GLY A C 1
ATOM 2336 O O . GLY A 1 322 ? -7.775 -4.895 22.257 1.00 95.75 322 GLY A O 1
ATOM 2337 N N . MET A 1 323 ? -6.076 -3.404 22.508 1.00 95.81 323 MET A N 1
ATOM 2338 C CA . MET A 1 323 ? -5.577 -3.880 23.803 1.00 95.81 323 MET A CA 1
ATOM 2339 C C . MET A 1 323 ? -6.566 -3.611 24.938 1.00 95.81 323 MET A C 1
ATOM 2341 O O . MET A 1 323 ? -6.928 -4.548 25.633 1.00 95.81 323 MET A O 1
ATOM 2345 N N . SER A 1 324 ? -7.115 -2.400 25.048 1.00 96.75 324 SER A N 1
ATOM 2346 C CA . SER A 1 324 ? -8.087 -2.087 26.105 1.00 96.75 324 SER A CA 1
ATOM 2347 C C . SER A 1 324 ? -9.338 -2.979 26.053 1.00 96.75 324 SER A C 1
ATOM 2349 O O . SER A 1 324 ? -9.860 -3.388 27.086 1.00 96.75 324 SER A O 1
ATOM 2351 N N . ILE A 1 325 ? -9.813 -3.354 24.858 1.00 97.50 325 ILE A N 1
ATOM 2352 C CA . ILE A 1 325 ? -10.908 -4.334 24.716 1.00 97.50 325 ILE A CA 1
ATOM 2353 C C . ILE A 1 325 ? -10.445 -5.748 25.089 1.00 97.50 325 ILE A C 1
ATOM 2355 O O . ILE A 1 325 ? -11.199 -6.492 25.715 1.00 97.50 325 ILE A O 1
ATOM 2359 N N . ALA A 1 326 ? -9.229 -6.130 24.689 1.00 96.94 326 ALA A N 1
ATOM 2360 C CA . ALA A 1 326 ? -8.654 -7.427 25.032 1.00 96.94 326 ALA A CA 1
ATOM 2361 C C . ALA A 1 326 ? -8.573 -7.614 26.549 1.00 96.94 326 ALA A C 1
ATOM 2363 O O . ALA A 1 326 ? -9.036 -8.633 27.057 1.00 96.94 326 ALA A O 1
ATOM 2364 N N . ASP A 1 327 ? -8.086 -6.600 27.258 1.00 97.25 327 ASP A N 1
ATOM 2365 C CA . ASP A 1 327 ? -7.913 -6.621 28.706 1.00 97.25 327 ASP A CA 1
ATOM 2366 C C . ASP A 1 327 ? -9.268 -6.564 29.436 1.00 97.25 327 ASP A C 1
ATOM 2368 O O . ASP A 1 327 ? -9.487 -7.292 30.405 1.00 97.25 327 ASP A O 1
ATOM 2372 N N . ALA A 1 328 ? -10.237 -5.795 28.921 1.00 97.69 328 ALA A N 1
ATOM 2373 C CA . ALA A 1 328 ? -11.572 -5.701 29.515 1.00 97.69 328 ALA A CA 1
ATOM 2374 C C . ALA A 1 328 ? -12.448 -6.957 29.319 1.00 97.69 328 ALA A C 1
ATOM 2376 O O . ALA A 1 328 ? -13.310 -7.231 30.156 1.00 97.69 328 ALA A O 1
ATOM 2377 N N . PHE A 1 329 ? -12.274 -7.709 28.227 1.00 97.69 329 PHE A N 1
ATOM 2378 C CA . PHE A 1 329 ? -13.165 -8.825 27.861 1.00 97.69 329 PHE A CA 1
ATOM 2379 C C . PHE A 1 329 ? -12.462 -10.178 27.698 1.00 97.69 329 PHE A C 1
ATOM 2381 O O . PHE A 1 329 ? -13.112 -11.151 27.320 1.00 97.69 329 PHE A O 1
ATOM 2388 N N . ALA A 1 330 ? -11.159 -10.258 27.980 1.00 96.44 330 ALA A N 1
ATOM 2389 C CA . ALA A 1 330 ? -10.329 -11.447 27.766 1.00 96.44 330 ALA A CA 1
ATOM 2390 C C . ALA A 1 330 ? -10.403 -11.987 26.320 1.00 96.44 330 ALA A C 1
ATOM 2392 O O . ALA A 1 330 ? -10.435 -13.195 26.080 1.00 96.44 330 ALA A O 1
ATOM 2393 N N . VAL A 1 331 ? -10.437 -11.075 25.344 1.00 95.25 331 VAL A N 1
ATOM 2394 C CA . VAL A 1 331 ? -10.449 -11.382 23.902 1.00 95.25 331 VAL A CA 1
ATOM 2395 C C . VAL A 1 331 ? -9.108 -11.027 23.253 1.00 95.25 331 VAL A C 1
ATOM 2397 O O . VAL A 1 331 ? -8.224 -10.461 23.882 1.00 95.25 331 VAL A O 1
ATOM 2400 N N . SER A 1 332 ? -8.922 -11.349 21.971 1.00 91.75 332 SER A N 1
ATOM 2401 C CA . SER A 1 332 ? -7.700 -10.970 21.248 1.00 91.75 332 SER A CA 1
ATOM 2402 C C . SER A 1 332 ? -7.594 -9.453 21.044 1.00 91.75 332 SER A C 1
ATOM 2404 O O . SER A 1 332 ? -8.575 -8.787 20.706 1.00 91.75 332 SER A O 1
ATOM 2406 N N . GLY A 1 333 ? -6.375 -8.912 21.142 1.00 88.50 333 GLY A N 1
ATOM 2407 C CA . GLY A 1 333 ? -6.053 -7.530 20.761 1.00 88.50 333 GLY A CA 1
ATOM 2408 C C . GLY A 1 333 ? -6.112 -7.272 19.250 1.00 88.50 333 GLY A C 1
ATOM 2409 O O . GLY A 1 333 ? -6.297 -6.130 18.831 1.00 88.50 333 GLY A O 1
ATOM 2410 N N . GLY A 1 334 ? -6.045 -8.329 18.435 1.00 88.06 334 GLY A N 1
ATOM 2411 C CA . GLY A 1 334 ? -6.043 -8.264 16.972 1.00 88.06 334 GLY A CA 1
ATOM 2412 C C . GLY A 1 334 ? -7.356 -7.790 16.345 1.00 88.06 334 GLY A C 1
ATOM 2413 O O . GLY A 1 334 ? -8.328 -7.479 17.025 1.00 88.06 334 GLY A O 1
ATOM 2414 N N . ASP A 1 335 ? -7.377 -7.716 15.021 1.00 90.75 335 ASP A N 1
ATOM 2415 C CA . ASP A 1 335 ? -8.557 -7.323 14.253 1.00 90.75 335 ASP A CA 1
ATOM 2416 C C . ASP A 1 335 ? -9.571 -8.479 14.152 1.00 90.75 335 ASP A C 1
ATOM 2418 O O . ASP A 1 335 ? -9.187 -9.647 14.079 1.00 90.75 335 ASP A O 1
ATOM 2422 N N . SER A 1 336 ? -10.866 -8.169 14.182 1.00 92.19 336 SER A N 1
ATOM 2423 C CA . SER A 1 336 ? -11.963 -9.145 14.103 1.00 92.19 336 SER A CA 1
ATOM 2424 C C . SER A 1 336 ? -13.075 -8.739 13.132 1.00 92.19 336 SER A C 1
ATOM 2426 O O . SER A 1 336 ? -13.905 -9.574 12.779 1.00 92.19 336 SER A O 1
ATOM 2428 N N . ALA A 1 337 ? -13.106 -7.490 12.654 1.00 93.88 337 ALA A N 1
ATOM 2429 C CA . ALA A 1 337 ? -14.162 -7.034 11.751 1.00 93.88 337 ALA A CA 1
ATOM 2430 C C . ALA A 1 337 ? -13.804 -7.251 10.272 1.00 93.88 337 ALA A C 1
ATOM 2432 O O . ALA A 1 337 ? -12.678 -7.016 9.836 1.00 93.88 337 ALA A O 1
ATOM 2433 N N . VAL A 1 338 ? -14.806 -7.584 9.448 1.00 92.81 338 VAL A N 1
ATOM 2434 C CA . VAL A 1 338 ? -14.645 -7.753 7.985 1.00 92.81 338 VAL A CA 1
ATOM 2435 C C . VAL A 1 338 ? -14.115 -6.484 7.308 1.00 92.81 338 VAL A C 1
ATOM 2437 O O . VAL A 1 338 ? -13.387 -6.554 6.320 1.00 92.81 338 VAL A O 1
ATOM 2440 N N . SER A 1 339 ? -14.428 -5.301 7.832 1.00 94.12 339 SER A N 1
ATOM 2441 C CA . SER A 1 339 ? -13.868 -4.050 7.309 1.00 94.12 339 SER A CA 1
ATOM 2442 C C . SER A 1 339 ? -12.337 -4.014 7.401 1.00 94.12 339 SER A C 1
ATOM 2444 O O . SER A 1 339 ? -11.688 -3.488 6.501 1.00 94.12 339 SER A O 1
ATOM 2446 N N . GLY A 1 340 ? -11.759 -4.622 8.437 1.00 91.06 340 GLY A N 1
ATOM 2447 C CA . GLY A 1 340 ? -10.319 -4.742 8.633 1.00 91.06 340 GLY A CA 1
ATOM 2448 C C . GLY A 1 340 ? -9.633 -5.616 7.582 1.00 91.06 340 GLY A C 1
ATOM 2449 O O . GLY A 1 340 ? -8.630 -5.221 6.975 1.00 91.06 340 GLY A O 1
ATOM 2450 N N . LEU A 1 341 ? -10.262 -6.753 7.264 1.00 90.12 341 LEU A N 1
ATOM 2451 C CA . LEU A 1 341 ? -9.904 -7.618 6.135 1.00 90.12 341 LEU A CA 1
ATOM 2452 C C . LEU A 1 341 ? -9.881 -6.825 4.816 1.00 90.12 341 LEU A C 1
ATOM 2454 O O . LEU A 1 341 ? -8.902 -6.879 4.068 1.00 90.12 341 LEU A O 1
ATOM 2458 N N . LEU A 1 342 ? -10.943 -6.063 4.536 1.00 92.88 342 LEU A N 1
ATOM 2459 C CA . LEU A 1 342 ? -11.076 -5.293 3.295 1.00 92.88 342 LEU A CA 1
ATOM 2460 C C . LEU A 1 342 ? -10.041 -4.164 3.192 1.00 92.88 342 LEU A C 1
ATOM 2462 O O . LEU A 1 342 ? -9.439 -3.986 2.130 1.00 92.88 342 LEU A O 1
ATOM 2466 N N . LEU A 1 343 ? -9.796 -3.434 4.284 1.00 92.81 343 LEU A N 1
ATOM 2467 C CA . LEU A 1 343 ? -8.776 -2.382 4.347 1.00 92.81 343 LEU A CA 1
ATOM 2468 C C . LEU A 1 343 ? -7.374 -2.953 4.110 1.00 92.81 343 LEU A C 1
ATOM 2470 O O . LEU A 1 343 ? -6.618 -2.418 3.296 1.00 92.81 343 LEU A O 1
ATOM 2474 N N . THR A 1 344 ? -7.055 -4.079 4.749 1.00 90.94 344 THR A N 1
ATOM 2475 C CA . THR A 1 344 ? -5.765 -4.766 4.600 1.00 90.94 344 THR A CA 1
ATOM 2476 C C . THR A 1 344 ? -5.568 -5.294 3.180 1.00 90.94 344 THR A C 1
ATOM 2478 O O . THR A 1 344 ? -4.501 -5.112 2.585 1.00 90.94 344 THR A O 1
ATOM 2481 N N . ALA A 1 345 ? -6.596 -5.904 2.587 1.00 90.00 345 ALA A N 1
ATOM 2482 C CA . ALA A 1 345 ? -6.541 -6.394 1.213 1.00 90.00 345 ALA A CA 1
ATOM 2483 C C . ALA A 1 345 ? -6.338 -5.244 0.212 1.00 90.00 345 ALA A C 1
ATOM 2485 O O . ALA A 1 345 ? -5.457 -5.314 -0.651 1.00 90.00 345 ALA A O 1
ATOM 2486 N N . ALA A 1 346 ? -7.098 -4.153 0.361 1.00 93.38 346 ALA A N 1
ATOM 2487 C CA . ALA A 1 346 ? -6.964 -2.965 -0.477 1.00 93.38 346 ALA A CA 1
ATOM 2488 C C . ALA A 1 346 ? -5.565 -2.341 -0.359 1.00 93.38 346 ALA A C 1
ATOM 2490 O O . ALA A 1 346 ? -4.939 -2.030 -1.378 1.00 93.38 346 ALA A O 1
ATOM 2491 N N . ALA A 1 347 ? -5.039 -2.216 0.863 1.00 93.50 347 ALA A N 1
ATOM 2492 C CA . ALA A 1 347 ? -3.695 -1.709 1.102 1.00 93.50 347 ALA A CA 1
ATOM 2493 C C . ALA A 1 347 ? -2.615 -2.624 0.523 1.00 93.50 347 ALA A C 1
ATOM 2495 O O . ALA A 1 347 ? -1.685 -2.128 -0.106 1.00 93.50 347 ALA A O 1
ATOM 2496 N N . THR A 1 348 ? -2.758 -3.944 0.638 1.00 91.00 348 THR A N 1
ATOM 2497 C CA . THR A 1 348 ? -1.817 -4.916 0.057 1.00 91.00 348 THR A CA 1
ATOM 2498 C C . THR A 1 348 ? -1.724 -4.751 -1.459 1.00 91.00 348 THR A C 1
ATOM 2500 O O . THR A 1 348 ? -0.629 -4.617 -2.015 1.00 91.00 348 THR A O 1
ATOM 2503 N N . VAL A 1 349 ? -2.873 -4.684 -2.140 1.00 92.50 349 VAL A N 1
ATOM 2504 C CA . VAL A 1 349 ? -2.931 -4.469 -3.592 1.00 92.50 349 VAL A CA 1
ATOM 2505 C C . VAL A 1 349 ? -2.330 -3.112 -3.963 1.00 92.50 349 VAL A C 1
ATOM 2507 O O . VAL A 1 349 ? -1.506 -3.031 -4.879 1.00 92.50 349 VAL A O 1
ATOM 2510 N N . ALA A 1 350 ? -2.688 -2.049 -3.238 1.00 92.62 350 ALA A N 1
ATOM 2511 C CA . ALA A 1 350 ? -2.133 -0.719 -3.459 1.00 92.62 350 ALA A CA 1
ATOM 2512 C C . ALA A 1 350 ? -0.607 -0.698 -3.273 1.00 92.62 350 ALA A C 1
ATOM 2514 O O . ALA A 1 350 ? 0.092 -0.148 -4.122 1.00 92.62 350 ALA A O 1
ATOM 2515 N N . GLY A 1 351 ? -0.083 -1.359 -2.238 1.00 88.75 351 GLY A N 1
ATOM 2516 C CA . GLY A 1 351 ? 1.346 -1.480 -1.948 1.00 88.75 351 GLY A CA 1
ATOM 2517 C C . GLY A 1 351 ? 2.120 -2.148 -3.075 1.00 88.75 351 GLY A C 1
ATOM 2518 O O . GLY A 1 351 ? 3.109 -1.597 -3.557 1.00 88.75 351 GLY A O 1
ATOM 2519 N N . VAL A 1 352 ? 1.619 -3.272 -3.596 1.00 89.31 352 VAL A N 1
ATOM 2520 C CA . VAL A 1 352 ? 2.223 -3.953 -4.755 1.00 89.31 352 VAL A CA 1
ATOM 2521 C C . VAL A 1 352 ? 2.207 -3.056 -5.997 1.00 89.31 352 VAL A C 1
ATOM 2523 O O . VAL A 1 352 ? 3.208 -2.964 -6.715 1.00 89.31 352 VAL A O 1
ATOM 2526 N N . ILE A 1 353 ? 1.103 -2.348 -6.255 1.00 89.12 353 ILE A N 1
ATOM 2527 C CA . ILE A 1 353 ? 1.015 -1.414 -7.386 1.00 89.12 353 ILE A CA 1
ATOM 2528 C C . ILE A 1 353 ? 2.014 -0.264 -7.213 1.00 89.12 353 ILE A C 1
ATOM 2530 O O . ILE A 1 353 ? 2.733 0.057 -8.162 1.00 89.12 353 ILE A O 1
ATOM 2534 N N . VAL A 1 354 ? 2.091 0.347 -6.029 1.00 86.62 354 VAL A N 1
ATOM 2535 C CA . VAL A 1 354 ? 3.052 1.414 -5.712 1.00 86.62 354 VAL A CA 1
ATOM 2536 C C . VAL A 1 354 ? 4.472 0.914 -5.941 1.00 86.62 354 VAL A C 1
ATOM 2538 O O . VAL A 1 354 ? 5.232 1.522 -6.701 1.00 86.62 354 VAL A O 1
ATOM 2541 N N . ALA A 1 355 ? 4.801 -0.239 -5.369 1.00 86.31 355 ALA A N 1
ATOM 2542 C CA . ALA A 1 355 ? 6.116 -0.836 -5.462 1.00 86.31 355 ALA A CA 1
ATOM 2543 C C . ALA A 1 355 ? 6.535 -1.067 -6.920 1.00 86.31 355 ALA A C 1
ATOM 2545 O O . ALA A 1 355 ? 7.612 -0.645 -7.325 1.00 86.31 355 ALA A O 1
ATOM 2546 N N . LEU A 1 356 ? 5.659 -1.635 -7.753 1.00 85.12 356 LEU A N 1
ATOM 2547 C CA . LEU A 1 356 ? 6.001 -2.028 -9.124 1.00 85.12 356 LEU A CA 1
ATOM 2548 C C . LEU A 1 356 ? 5.758 -0.945 -10.188 1.00 85.12 356 LEU A C 1
ATOM 2550 O O . LEU A 1 356 ? 6.239 -1.076 -11.316 1.00 85.12 356 LEU A O 1
ATOM 2554 N N . ARG A 1 357 ? 4.992 0.113 -9.892 1.00 82.06 357 ARG A N 1
ATOM 2555 C CA . ARG A 1 357 ? 4.618 1.151 -10.881 1.00 82.06 357 ARG A CA 1
ATOM 2556 C C . ARG A 1 357 ? 5.064 2.560 -10.522 1.00 82.06 357 ARG A C 1
ATOM 2558 O O . ARG A 1 357 ? 5.082 3.418 -11.412 1.00 82.06 357 ARG A O 1
ATOM 2565 N N . VAL A 1 358 ? 5.387 2.817 -9.259 1.00 74.69 358 VAL A N 1
ATOM 2566 C CA . VAL A 1 358 ? 5.774 4.148 -8.777 1.00 74.69 358 VAL A CA 1
ATOM 2567 C C . VAL A 1 358 ? 7.269 4.221 -8.497 1.00 74.69 358 VAL A C 1
ATOM 2569 O O . VAL A 1 358 ? 7.886 5.202 -8.906 1.00 74.69 358 VAL A O 1
ATOM 2572 N N . LEU A 1 359 ? 7.854 3.188 -7.881 1.00 72.19 359 LEU A N 1
ATOM 2573 C CA . LEU A 1 359 ? 9.284 3.160 -7.545 1.00 72.19 359 LEU A CA 1
ATOM 2574 C C . LEU A 1 359 ? 10.237 2.974 -8.745 1.00 72.19 359 LEU A C 1
ATOM 2576 O O . LEU A 1 359 ? 11.299 3.604 -8.747 1.00 72.19 359 LEU A O 1
ATOM 2580 N N . PRO A 1 360 ? 9.935 2.154 -9.776 1.00 76.06 360 PRO A N 1
ATOM 2581 C CA . PRO A 1 360 ? 10.883 1.945 -10.863 1.00 76.06 360 PRO A CA 1
ATOM 2582 C C . PRO A 1 360 ? 11.102 3.220 -11.691 1.00 76.06 360 PRO A C 1
ATOM 2584 O O . PRO A 1 360 ? 10.158 3.984 -11.915 1.00 76.06 360 PRO A O 1
ATOM 2587 N N . PRO A 1 361 ? 12.325 3.462 -12.200 1.00 63.03 361 PRO A N 1
ATOM 2588 C CA . PRO A 1 361 ? 12.620 4.660 -12.975 1.00 63.03 361 PRO A CA 1
ATOM 2589 C C . PRO A 1 361 ? 11.763 4.735 -14.243 1.00 63.03 361 PRO A C 1
ATOM 2591 O O . PRO A 1 361 ? 11.537 3.727 -14.920 1.00 63.03 361 PRO A O 1
ATOM 2594 N N . ALA A 1 362 ? 11.341 5.954 -14.596 1.00 58.59 362 ALA A N 1
ATOM 2595 C CA . ALA A 1 362 ? 10.829 6.227 -15.933 1.00 58.59 362 ALA A CA 1
ATOM 2596 C C . ALA A 1 362 ? 11.881 5.779 -16.962 1.00 58.59 362 ALA A C 1
ATOM 2598 O O . ALA A 1 362 ? 13.080 5.965 -16.750 1.00 58.59 362 ALA A O 1
ATOM 2599 N N . SER A 1 363 ? 11.430 5.147 -18.046 1.00 57.81 363 SER A N 1
ATOM 2600 C CA . SER A 1 363 ? 12.276 4.801 -19.191 1.00 57.81 363 SER A CA 1
ATOM 2601 C C . SER A 1 363 ? 13.126 6.013 -19.574 1.00 57.81 363 SER A C 1
ATOM 2603 O O . SER A 1 363 ? 12.571 7.098 -19.743 1.00 57.81 363 SER A O 1
ATOM 2605 N N . VAL A 1 364 ? 14.448 5.830 -19.647 1.00 54.88 364 VAL A N 1
ATOM 2606 C CA . VAL A 1 364 ? 15.387 6.895 -20.018 1.00 54.88 364 VAL A CA 1
ATOM 2607 C C . VAL A 1 364 ? 14.959 7.410 -21.390 1.00 54.88 364 VAL A C 1
ATOM 2609 O O . VAL A 1 364 ? 14.850 6.625 -22.332 1.00 54.88 364 VAL A O 1
ATOM 2612 N N . ALA A 1 365 ? 14.627 8.700 -21.477 1.00 50.50 365 ALA A N 1
ATOM 2613 C CA . ALA A 1 365 ? 14.362 9.336 -22.760 1.00 50.50 365 ALA A CA 1
ATOM 2614 C C . ALA A 1 365 ? 15.619 9.184 -23.626 1.00 50.50 365 ALA A C 1
ATOM 2616 O O . ALA A 1 365 ? 16.729 9.349 -23.116 1.00 50.50 365 ALA A O 1
ATOM 2617 N N . ARG A 1 366 ? 15.451 8.821 -24.905 1.00 49.38 366 ARG A N 1
ATOM 2618 C CA . ARG A 1 366 ? 16.570 8.705 -25.852 1.00 49.38 366 ARG A CA 1
ATOM 2619 C C . ARG A 1 366 ? 17.414 9.976 -25.766 1.00 49.38 366 ARG A C 1
ATOM 2621 O O . ARG A 1 366 ? 16.873 11.067 -25.932 1.00 49.38 366 ARG A O 1
ATOM 2628 N N . SER A 1 367 ? 18.720 9.841 -25.542 1.00 44.69 367 SER A N 1
ATOM 2629 C CA . SER A 1 367 ? 19.637 10.948 -25.806 1.00 44.69 367 SER A CA 1
ATOM 2630 C C . SER A 1 367 ? 19.487 11.328 -27.285 1.00 44.69 367 SER A C 1
ATOM 2632 O O . SER A 1 367 ? 19.664 10.451 -28.133 1.00 44.69 367 SER A O 1
ATOM 2634 N N . PRO A 1 368 ? 19.195 12.598 -27.622 1.00 47.94 368 PRO A N 1
ATOM 2635 C CA . PRO A 1 368 ? 19.035 13.053 -29.009 1.00 47.94 368 PRO A CA 1
ATOM 2636 C C . PRO A 1 368 ? 20.269 12.825 -29.897 1.00 47.94 368 PRO A C 1
ATOM 2638 O O . PRO A 1 368 ? 20.187 12.920 -31.113 1.00 47.94 368 PRO A O 1
ATOM 2641 N N . ARG A 1 369 ? 21.423 12.510 -29.298 1.00 49.59 369 ARG A N 1
ATOM 2642 C CA . ARG A 1 369 ? 22.720 12.388 -29.971 1.00 49.59 369 ARG A CA 1
ATOM 2643 C C . ARG A 1 369 ? 22.956 11.101 -30.768 1.00 49.59 369 ARG A C 1
ATOM 2645 O O . ARG A 1 369 ? 24.017 10.989 -31.354 1.00 49.59 369 ARG A O 1
ATOM 2652 N N . ALA A 1 370 ? 22.027 10.146 -30.794 1.00 44.69 370 ALA A N 1
ATOM 2653 C CA . ALA A 1 370 ? 22.199 8.900 -31.559 1.00 44.69 370 ALA A CA 1
ATOM 2654 C C . ALA A 1 370 ? 21.542 8.924 -32.958 1.00 44.69 370 ALA A C 1
ATOM 2656 O O . ALA A 1 370 ? 21.410 7.873 -33.578 1.00 44.69 370 ALA A O 1
ATOM 2657 N N . ALA A 1 371 ? 21.073 10.090 -33.417 1.00 42.56 371 ALA A N 1
ATOM 2658 C CA . ALA A 1 371 ? 20.445 10.278 -34.731 1.00 42.56 371 ALA A CA 1
ATOM 2659 C C . ALA A 1 371 ? 21.249 11.200 -35.673 1.00 42.56 371 ALA A C 1
ATOM 2661 O O . ALA A 1 371 ? 20.726 11.611 -36.705 1.00 42.56 371 ALA A O 1
ATOM 2662 N N . ALA A 1 372 ? 22.490 11.525 -35.307 1.00 41.09 372 ALA A N 1
ATOM 2663 C CA . ALA A 1 372 ? 23.504 12.110 -36.181 1.00 41.09 372 ALA A CA 1
ATOM 2664 C C . ALA A 1 372 ? 24.646 11.101 -36.289 1.00 41.09 372 ALA A C 1
ATOM 2666 O O . ALA A 1 372 ? 25.220 10.997 -37.391 1.00 41.09 372 ALA A O 1
#

Organism: NCBI:txid286438

Sequence (372 aa):
MSGRLARAGLAVAVRLLPDARRERYREEWAADLRDAPAAGVSTAQLVAGAFGVVLRAPRSPEAFGLTSSALAGRRLRWAAAWFAAAVSLALGSFFLTPFTAGGAFGEVGSRVMVVVALVGGVGLVWLAAAVHGLLASRGAGLRWAVSLGVVLLTVPVVAMLTVALVPAMMLGGMLAGAATVVFAWALPAATDPERRRTWPGLPARLGTRATALVGAIVVLGGAAVGAVHILVWNPLSKVPGLALPEIYAQMADRGEPAGPAAAYALVWAATWAPLGLLFLATAVVGNRGTLRRLDARRIARASLVAVFGIGFTQWVGGFSMGMSIADAFAVSGGDSAVSGLLLTAAATVAGVIVALRVLPPASVARSPRAAA

Secondary structure (DSSP, 8-state):
--HHHHHHHHHHHHHHS-HHHHHHHHHHHHHHHHHTTTTT--HHHHHHHHHHHHHHS--STGGGT--HHHHHHHHHHHHHHHHHHHHHHHHHHHHHHHHHTTSTTHHHHHHHHHHHHHHHHHHHHHHHHHHHHHTTTS-HHHHHHHHHHHHHHHHHHHHHHHHHTHHHHHHHHHTHHHHHHHHHHHSPPPS-SHHHHHS--HHHHHHHHHHHHHHHHHHHHHHHHHHHIIIIIHHHHHSTTS-HHHHHHHHHHTT--HHHHHHHHHHHHHTTHHHHHHHHHHHHH-S-GGGGG--HHHHHHHHHHHHHHHHHHHHHHHHHHHHHHHHHHT--SS--SHHHHHHHHHHHHHHHHHHHHTSSPPPPPPPGGG--

pLDDT: mean 85.37, std 12.01, range [41.09, 98.56]